Protein AF-A0A835W5L8-F1 (afdb_monomer_lite)

Structure (mmCIF, N/CA/C/O backbone):
data_AF-A0A835W5L8-F1
#
_entry.id   AF-A0A835W5L8-F1
#
loop_
_atom_site.group_PDB
_atom_site.id
_atom_site.type_symbol
_atom_site.label_atom_id
_atom_site.label_alt_id
_atom_site.label_comp_id
_atom_site.label_asym_id
_atom_site.label_entity_id
_atom_site.label_seq_id
_atom_site.pdbx_PDB_ins_code
_atom_site.Cartn_x
_atom_site.Cartn_y
_atom_site.Cartn_z
_atom_site.occupancy
_atom_site.B_iso_or_equiv
_atom_site.auth_seq_id
_atom_site.auth_comp_id
_atom_site.auth_asym_id
_atom_site.auth_atom_id
_atom_site.pdbx_PDB_model_num
ATOM 1 N N . MET A 1 1 ? 4.604 6.285 26.299 1.00 47.94 1 MET A N 1
ATOM 2 C CA . MET A 1 1 ? 4.206 4.998 25.693 1.00 47.94 1 MET A CA 1
ATOM 3 C C . MET A 1 1 ? 5.202 4.728 24.580 1.00 47.94 1 MET A C 1
ATOM 5 O O . MET A 1 1 ? 5.372 5.607 23.748 1.00 47.94 1 MET A O 1
ATOM 9 N N . HIS A 1 2 ? 5.943 3.621 24.627 1.00 53.62 2 HIS A N 1
ATOM 10 C CA . HIS A 1 2 ? 6.847 3.260 23.534 1.00 53.62 2 HIS A CA 1
ATOM 11 C C . HIS A 1 2 ? 5.985 2.695 22.405 1.00 53.62 2 HIS A C 1
ATOM 13 O O . HIS A 1 2 ? 5.331 1.671 22.581 1.00 53.62 2 HIS A O 1
ATOM 19 N N . GLU A 1 3 ? 5.893 3.414 21.290 1.00 65.88 3 GLU A N 1
ATOM 20 C CA . GLU A 1 3 ? 5.164 2.947 20.115 1.00 65.88 3 GLU A CA 1
ATOM 21 C C . GLU A 1 3 ? 6.064 1.939 19.392 1.00 65.88 3 GLU A C 1
ATOM 23 O O . GLU A 1 3 ? 7.126 2.290 18.877 1.00 65.88 3 GLU A O 1
ATOM 28 N N . HIS A 1 4 ? 5.698 0.661 19.472 1.00 79.12 4 HIS A N 1
ATOM 29 C CA . HIS A 1 4 ? 6.488 -0.431 18.915 1.00 79.12 4 HIS A CA 1
ATOM 30 C C . HIS A 1 4 ? 6.210 -0.595 17.420 1.00 79.12 4 HIS A C 1
ATOM 32 O O . HIS A 1 4 ? 5.095 -0.373 16.948 1.00 79.12 4 HIS A O 1
ATOM 38 N N . ALA A 1 5 ? 7.231 -1.025 16.680 1.00 84.31 5 ALA A N 1
ATOM 39 C CA . ALA A 1 5 ? 7.067 -1.440 15.297 1.00 84.31 5 ALA A CA 1
ATOM 40 C C . ALA A 1 5 ? 6.045 -2.580 15.194 1.00 84.31 5 ALA A C 1
ATOM 42 O O . ALA A 1 5 ? 6.035 -3.499 16.015 1.00 84.31 5 ALA A O 1
ATOM 43 N N . VAL A 1 6 ? 5.205 -2.536 14.163 1.00 89.75 6 VAL A N 1
ATOM 44 C CA . VAL A 1 6 ? 4.266 -3.622 13.874 1.00 89.75 6 VAL A CA 1
ATOM 45 C C . VAL A 1 6 ? 5.060 -4.805 13.326 1.00 89.75 6 VAL A C 1
ATOM 47 O O . VAL A 1 6 ? 5.828 -4.639 12.377 1.00 89.75 6 VAL A O 1
ATOM 50 N N . ALA A 1 7 ? 4.879 -5.991 13.901 1.00 91.00 7 ALA A N 1
ATOM 51 C CA . ALA A 1 7 ? 5.474 -7.211 13.372 1.00 91.00 7 ALA A CA 1
ATOM 52 C C . ALA A 1 7 ? 4.761 -7.622 12.075 1.00 91.00 7 ALA A C 1
ATOM 54 O O . ALA A 1 7 ? 3.537 -7.720 12.041 1.00 91.00 7 ALA A O 1
ATOM 55 N N . VAL A 1 8 ? 5.533 -7.876 11.019 1.00 92.19 8 VAL A N 1
ATOM 56 C CA . VAL A 1 8 ? 5.028 -8.346 9.725 1.00 92.19 8 VAL A CA 1
ATOM 57 C C . VAL A 1 8 ? 5.704 -9.676 9.419 1.00 92.19 8 VAL A C 1
ATOM 59 O O . VAL A 1 8 ? 6.930 -9.760 9.367 1.00 92.19 8 VAL A O 1
ATOM 62 N N . THR A 1 9 ? 4.917 -10.733 9.237 1.00 89.88 9 THR A N 1
ATOM 63 C CA . THR A 1 9 ? 5.438 -12.090 9.039 1.00 89.88 9 THR A CA 1
ATOM 64 C C . THR A 1 9 ? 6.342 -12.175 7.811 1.00 89.88 9 THR A C 1
ATOM 66 O O . THR A 1 9 ? 5.954 -11.774 6.718 1.00 89.88 9 THR A O 1
ATOM 69 N N . GLY A 1 10 ? 7.544 -12.729 7.991 1.00 89.12 10 GLY A N 1
ATOM 70 C CA . GLY A 1 10 ? 8.531 -12.882 6.918 1.00 89.12 10 GLY A CA 1
ATOM 71 C C . GLY A 1 10 ? 9.327 -11.614 6.599 1.00 89.12 10 GLY A C 1
ATOM 72 O O . GLY A 1 10 ? 10.102 -11.631 5.648 1.00 89.12 10 GLY A O 1
ATOM 73 N N . TYR A 1 11 ? 9.158 -10.541 7.380 1.00 91.81 11 TYR A N 1
ATOM 74 C CA . TYR A 1 11 ? 9.896 -9.291 7.223 1.00 91.81 11 TYR A CA 1
ATOM 75 C C . TYR A 1 11 ? 10.595 -8.886 8.525 1.00 91.81 11 TYR A C 1
ATOM 77 O O . TYR A 1 11 ? 10.034 -8.971 9.617 1.00 91.81 11 TYR A O 1
ATOM 85 N N . THR A 1 12 ? 11.808 -8.367 8.385 1.00 92.31 12 THR A N 1
ATOM 86 C CA . THR A 1 12 ? 12.576 -7.713 9.443 1.00 92.31 12 THR A CA 1
ATOM 87 C C . THR A 1 12 ? 12.378 -6.204 9.338 1.00 92.31 12 THR A C 1
ATOM 89 O O . THR A 1 12 ? 12.512 -5.629 8.255 1.00 92.31 12 THR A O 1
ATOM 92 N N . PHE A 1 13 ? 12.045 -5.554 10.457 1.00 92.00 13 PHE A N 1
ATOM 93 C CA . PHE A 1 13 ? 11.871 -4.103 10.516 1.00 92.00 13 PHE A CA 1
ATOM 94 C C . PHE A 1 13 ? 13.176 -3.392 10.885 1.00 92.00 13 PHE A C 1
ATOM 96 O O . PHE A 1 13 ? 13.779 -3.670 11.921 1.00 92.00 13 PHE A O 1
ATOM 103 N N . TYR A 1 14 ? 13.566 -2.422 10.065 1.00 89.25 14 TYR A N 1
ATOM 104 C CA . TYR A 1 14 ? 14.718 -1.553 10.266 1.00 89.25 14 TYR A CA 1
ATOM 105 C C . TYR A 1 14 ? 14.228 -0.144 10.597 1.00 89.25 14 TYR A C 1
ATOM 107 O O . TYR A 1 14 ? 13.899 0.657 9.717 1.00 89.25 14 TYR A O 1
ATOM 115 N N . GLN A 1 15 ? 14.165 0.143 11.895 1.00 89.19 15 GLN A N 1
ATOM 116 C CA . GLN A 1 15 ? 13.679 1.408 12.436 1.00 89.19 15 GLN A CA 1
ATOM 117 C C . GLN A 1 15 ? 14.493 2.606 11.943 1.00 89.19 15 GLN A C 1
ATOM 119 O O . GLN A 1 15 ? 15.723 2.598 11.994 1.00 89.19 15 GLN A O 1
ATOM 124 N N . GLY A 1 16 ? 13.803 3.658 11.502 1.00 85.12 16 GLY A N 1
ATOM 125 C CA . GLY A 1 16 ? 14.425 4.897 11.035 1.00 85.12 16 GLY A CA 1
ATOM 126 C C . GLY A 1 16 ? 15.132 4.770 9.685 1.00 85.12 16 GLY A C 1
ATOM 127 O O . GLY A 1 16 ? 15.580 5.770 9.128 1.00 85.12 16 GLY A O 1
ATOM 128 N N . LYS A 1 17 ? 15.232 3.559 9.131 1.00 82.19 17 LYS A N 1
ATOM 129 C CA . LYS A 1 17 ? 15.968 3.289 7.900 1.00 82.19 17 LYS A CA 1
ATOM 130 C C . LYS A 1 17 ? 15.067 3.398 6.683 1.00 82.19 17 LYS A C 1
ATOM 132 O O . LYS A 1 17 ? 13.929 2.942 6.699 1.00 82.19 17 LYS A O 1
ATOM 137 N N . ASP A 1 18 ? 15.621 3.937 5.610 1.00 79.19 18 ASP A N 1
ATOM 138 C CA . ASP A 1 18 ? 15.133 3.735 4.255 1.00 79.19 18 ASP A CA 1
ATOM 139 C C . ASP A 1 18 ? 16.314 3.341 3.361 1.00 79.19 18 ASP A C 1
ATOM 141 O O . ASP A 1 18 ? 17.479 3.511 3.725 1.00 79.19 18 ASP A O 1
ATOM 145 N N . PHE A 1 19 ? 16.027 2.821 2.174 1.00 68.19 19 PHE A N 1
ATOM 146 C CA . PHE A 1 19 ? 17.058 2.615 1.162 1.00 68.19 19 PHE A CA 1
ATOM 147 C C . PHE A 1 19 ? 17.381 3.969 0.502 1.00 68.19 19 PHE A C 1
ATOM 149 O O . PHE A 1 19 ? 16.614 4.441 -0.335 1.00 68.19 19 PHE A O 1
ATOM 156 N N . ASP A 1 20 ? 18.464 4.604 0.971 1.00 54.38 20 ASP A N 1
ATOM 157 C CA . ASP A 1 20 ? 19.194 5.795 0.471 1.00 54.38 20 ASP A CA 1
ATOM 158 C C . ASP A 1 20 ? 18.385 7.025 0.003 1.00 54.38 20 ASP A C 1
ATOM 160 O O . ASP A 1 20 ? 18.928 7.871 -0.696 1.00 54.38 20 ASP A O 1
ATOM 164 N N . GLY A 1 21 ? 17.092 7.168 0.323 1.00 45.25 21 GLY A N 1
ATOM 165 C CA . GLY A 1 21 ? 16.290 8.376 0.023 1.00 45.25 21 GLY A CA 1
ATOM 166 C C . GLY A 1 21 ? 16.221 8.802 -1.460 1.00 45.25 21 GLY A C 1
ATOM 167 O O . GLY A 1 21 ? 15.519 9.748 -1.816 1.00 45.25 21 GLY A O 1
ATOM 168 N N . ARG A 1 22 ? 16.932 8.105 -2.345 1.00 47.31 22 ARG A N 1
ATOM 169 C CA . ARG A 1 22 ? 16.984 8.289 -3.779 1.00 47.31 22 ARG A CA 1
ATOM 170 C C . ARG A 1 22 ? 16.015 7.276 -4.335 1.00 47.31 22 ARG A C 1
ATOM 172 O O . ARG A 1 22 ? 16.250 6.071 -4.279 1.00 47.31 22 ARG A O 1
ATOM 179 N N . ILE A 1 23 ? 14.926 7.798 -4.881 1.00 46.72 23 ILE A N 1
ATOM 180 C CA . ILE A 1 23 ? 14.110 7.113 -5.876 1.00 46.72 23 ILE A CA 1
ATOM 181 C C . ILE A 1 23 ? 15.067 6.750 -7.016 1.00 46.72 23 ILE A C 1
ATOM 183 O O . ILE A 1 23 ? 15.290 7.536 -7.938 1.00 46.72 23 ILE A O 1
ATOM 187 N N . TRP A 1 24 ? 15.735 5.605 -6.909 1.00 41.19 24 TRP A N 1
ATOM 188 C CA . TRP A 1 24 ? 16.517 5.064 -8.003 1.00 41.19 24 TRP A CA 1
ATOM 189 C C . TRP A 1 24 ? 15.505 4.713 -9.092 1.00 41.19 24 TRP A C 1
ATOM 191 O O . TRP A 1 24 ? 14.574 3.948 -8.824 1.00 41.19 24 TRP A O 1
ATOM 201 N N . PRO A 1 25 ? 15.631 5.266 -10.309 1.00 42.34 25 PRO A N 1
ATOM 202 C CA . PRO A 1 25 ? 14.775 4.862 -11.412 1.00 42.34 25 PRO A CA 1
ATOM 203 C C . PRO A 1 25 ? 14.911 3.342 -11.596 1.00 42.34 25 PRO A C 1
ATOM 205 O O . PRO A 1 25 ? 15.977 2.865 -11.972 1.00 42.34 25 PRO A O 1
ATOM 208 N N . GLY A 1 26 ? 13.859 2.586 -11.269 1.00 48.94 26 GLY A N 1
ATOM 209 C CA . GLY A 1 26 ? 13.846 1.118 -11.331 1.00 48.94 26 GLY A CA 1
ATOM 210 C C . GLY A 1 26 ? 14.106 0.367 -10.015 1.00 48.94 26 GLY A C 1
ATOM 211 O O . GLY A 1 26 ? 14.023 -0.860 -10.017 1.00 48.94 26 GLY A O 1
ATOM 212 N N . ALA A 1 27 ? 14.383 1.051 -8.897 1.00 51.81 27 ALA A N 1
ATOM 213 C CA . ALA A 1 27 ? 14.414 0.395 -7.584 1.00 51.81 27 ALA A CA 1
ATOM 214 C C . ALA A 1 27 ? 13.033 0.289 -6.950 1.00 51.81 27 ALA A C 1
ATOM 216 O O . ALA A 1 27 ? 12.823 -0.588 -6.125 1.00 51.81 27 ALA A O 1
ATOM 217 N N . ASP A 1 28 ? 12.088 1.151 -7.317 1.00 57.66 28 ASP A N 1
ATOM 218 C CA . ASP A 1 28 ? 10.715 0.962 -6.887 1.00 57.66 28 ASP A CA 1
ATOM 219 C C . ASP A 1 28 ? 10.010 0.002 -7.841 1.00 57.66 28 ASP A C 1
ATOM 221 O O . ASP A 1 28 ? 10.007 0.180 -9.062 1.00 57.66 28 ASP A O 1
ATOM 225 N N . VAL A 1 29 ? 9.389 -1.025 -7.270 1.00 61.53 29 VAL A N 1
ATOM 226 C CA . VAL A 1 29 ? 8.598 -2.016 -8.016 1.00 61.53 29 VAL A CA 1
ATOM 227 C C . VAL A 1 29 ? 7.392 -1.335 -8.676 1.00 61.53 29 VAL A C 1
ATOM 229 O O . VAL A 1 29 ? 6.869 -1.797 -9.689 1.00 61.53 29 VAL A O 1
ATOM 232 N N . ASN A 1 30 ? 6.956 -0.214 -8.097 1.00 66.06 30 ASN A N 1
ATOM 233 C CA . ASN A 1 30 ? 5.883 0.627 -8.588 1.00 66.06 30 ASN A CA 1
ATOM 234 C C . ASN A 1 30 ? 6.323 2.096 -8.550 1.00 66.06 30 ASN A C 1
ATOM 236 O O . ASN A 1 30 ? 6.921 2.548 -7.581 1.00 66.06 30 ASN A O 1
ATOM 240 N N . THR A 1 31 ? 5.968 2.871 -9.573 1.00 65.62 31 THR A N 1
ATOM 241 C CA . THR A 1 31 ? 6.233 4.321 -9.612 1.00 65.62 31 THR A CA 1
ATOM 242 C C . THR A 1 31 ? 5.363 5.119 -8.637 1.00 65.62 31 THR A C 1
ATOM 244 O O . THR A 1 31 ? 5.531 6.334 -8.517 1.00 65.62 31 THR A O 1
ATOM 247 N N . ARG A 1 32 ? 4.423 4.460 -7.948 1.00 76.81 32 ARG A N 1
ATOM 248 C CA . ARG A 1 32 ? 3.533 5.060 -6.952 1.00 76.81 32 ARG A CA 1
ATOM 249 C C . ARG A 1 32 ? 3.578 4.284 -5.643 1.00 76.81 32 ARG A C 1
ATOM 251 O O . ARG A 1 32 ? 3.484 3.057 -5.642 1.00 76.81 32 ARG A O 1
ATOM 258 N N . ALA A 1 33 ? 3.630 5.022 -4.539 1.00 81.44 33 ALA A N 1
ATOM 259 C CA . ALA A 1 33 ? 3.382 4.470 -3.219 1.00 81.44 33 ALA A CA 1
ATOM 260 C C . ALA A 1 33 ? 1.950 3.927 -3.120 1.00 81.44 33 ALA A C 1
ATOM 262 O O . ALA A 1 33 ? 0.993 4.545 -3.599 1.00 81.44 33 ALA A O 1
ATOM 263 N N . ILE A 1 34 ? 1.800 2.783 -2.462 1.00 85.44 34 ILE A N 1
ATOM 264 C CA . ILE A 1 34 ? 0.494 2.240 -2.098 1.00 85.44 34 ILE A CA 1
ATOM 265 C C . ILE A 1 34 ? -0.003 3.038 -0.899 1.00 85.44 34 ILE A C 1
ATOM 267 O O . ILE A 1 34 ? 0.600 3.003 0.165 1.00 85.44 34 ILE A O 1
ATOM 271 N N . SER A 1 35 ? -1.098 3.773 -1.064 1.00 90.19 35 SER A N 1
ATOM 272 C CA . SER A 1 35 ? -1.656 4.583 0.018 1.00 90.19 35 SER A CA 1
ATOM 273 C C . SER A 1 35 ? -2.402 3.733 1.051 1.00 90.19 35 SER A C 1
ATOM 275 O O . SER A 1 35 ? -2.957 2.673 0.739 1.00 90.19 35 SER A O 1
ATOM 277 N N . LYS A 1 36 ? -2.441 4.221 2.293 1.00 90.94 36 LYS A N 1
ATOM 278 C CA . LYS A 1 36 ? -3.277 3.664 3.360 1.00 90.94 36 LYS A CA 1
ATOM 279 C C . LYS A 1 36 ? -4.751 3.980 3.085 1.00 90.94 36 LYS A C 1
ATOM 281 O O . LYS A 1 36 ? -5.078 5.119 2.751 1.00 90.94 36 LYS A O 1
ATOM 286 N N . LEU A 1 37 ? -5.634 2.990 3.224 1.00 91.38 37 LEU A N 1
ATOM 287 C CA . LEU A 1 37 ? -7.080 3.205 3.109 1.00 91.38 37 LEU A CA 1
ATOM 288 C C . LEU A 1 37 ? -7.622 3.844 4.398 1.00 91.38 37 LEU A C 1
ATOM 290 O O . LEU A 1 37 ? -7.099 3.608 5.485 1.00 91.38 37 LEU A O 1
ATOM 294 N N . GLY A 1 38 ? -8.685 4.647 4.290 1.00 91.19 38 GLY A N 1
ATOM 295 C CA . GLY A 1 38 ? -9.204 5.437 5.417 1.00 91.19 38 GLY A CA 1
ATOM 296 C C . GLY A 1 38 ? -9.768 4.623 6.590 1.00 91.19 38 GLY A C 1
ATOM 297 O O . GLY A 1 38 ? -9.771 5.109 7.715 1.00 91.19 38 GLY A O 1
ATOM 298 N N . ASN A 1 39 ? -10.218 3.390 6.351 1.00 93.94 39 ASN A N 1
ATOM 299 C CA . ASN A 1 39 ? -10.802 2.491 7.355 1.00 93.94 39 ASN A CA 1
ATOM 300 C C . ASN A 1 39 ? -9.855 1.363 7.796 1.00 93.94 39 ASN A C 1
ATOM 302 O O . ASN A 1 39 ? -10.268 0.457 8.515 1.00 93.94 39 ASN A O 1
ATOM 306 N N . GLU A 1 40 ? -8.604 1.393 7.347 1.00 93.56 40 GLU A N 1
ATOM 307 C CA . GLU A 1 40 ? -7.657 0.308 7.556 1.00 93.56 40 GLU A CA 1
ATOM 308 C C . GLU A 1 40 ? -6.743 0.588 8.752 1.00 93.56 40 GLU A C 1
ATOM 310 O O . GLU A 1 40 ? -6.225 1.700 8.935 1.00 93.56 40 GLU A O 1
ATOM 315 N N . THR A 1 41 ? -6.497 -0.432 9.573 1.00 94.81 41 THR A N 1
ATOM 316 C CA . THR A 1 41 ? -5.525 -0.316 10.667 1.00 94.81 41 THR A CA 1
ATOM 317 C C . THR A 1 41 ? -4.100 -0.225 10.114 1.00 94.81 41 THR A C 1
ATOM 319 O O . THR A 1 41 ? -3.810 -0.625 8.990 1.00 94.81 41 THR A O 1
ATOM 322 N N . THR A 1 42 ? -3.154 0.310 10.892 1.00 91.12 42 THR A N 1
ATOM 323 C CA . THR A 1 42 ? -1.742 0.342 10.458 1.00 91.12 42 THR A CA 1
ATOM 324 C C . THR A 1 42 ? -1.194 -1.066 10.207 1.00 91.12 42 THR A C 1
ATOM 326 O O . THR A 1 42 ? -0.424 -1.259 9.273 1.00 91.12 42 THR A O 1
ATOM 329 N N . GLN A 1 43 ? -1.647 -2.055 10.982 1.00 92.56 43 GLN A N 1
ATOM 330 C CA . GLN A 1 43 ? -1.278 -3.451 10.778 1.00 92.56 43 GLN A CA 1
ATOM 331 C C . GLN A 1 43 ? -1.810 -4.006 9.455 1.00 92.56 43 GLN A C 1
ATOM 333 O O . GLN A 1 43 ? -1.018 -4.502 8.660 1.00 92.56 43 GLN A O 1
ATOM 338 N N . GLN A 1 44 ? -3.107 -3.846 9.178 1.00 93.38 44 GLN A N 1
ATOM 339 C CA . GLN A 1 44 ? -3.704 -4.281 7.909 1.00 93.38 44 GLN A CA 1
ATOM 340 C C . GLN A 1 44 ? -3.004 -3.630 6.706 1.00 93.38 44 GLN A C 1
ATOM 342 O O . GLN A 1 44 ? -2.683 -4.302 5.727 1.00 93.38 44 GLN A O 1
ATOM 347 N N . TYR A 1 45 ? -2.671 -2.341 6.824 1.00 94.31 45 TYR A N 1
ATOM 348 C CA . TYR A 1 45 ? -1.941 -1.614 5.791 1.00 94.31 45 TYR A CA 1
ATOM 349 C C . TYR A 1 45 ? -0.563 -2.228 5.506 1.00 94.31 45 TYR A C 1
ATOM 351 O O . TYR A 1 45 ? -0.229 -2.466 4.344 1.00 94.31 45 TYR A O 1
ATOM 359 N N . TYR A 1 46 ? 0.229 -2.529 6.538 1.00 94.62 46 TYR A N 1
ATOM 360 C CA . TYR A 1 46 ? 1.548 -3.144 6.355 1.00 94.62 46 TYR A CA 1
ATOM 361 C C . TYR A 1 46 ? 1.467 -4.602 5.892 1.00 94.62 46 TYR A C 1
ATOM 363 O O . TYR A 1 46 ? 2.279 -5.013 5.066 1.00 94.62 46 TYR A O 1
ATOM 371 N N . GLU A 1 47 ? 0.467 -5.364 6.336 1.00 93.56 47 GLU A N 1
ATOM 372 C CA . GLU A 1 47 ? 0.187 -6.707 5.815 1.00 93.56 47 GLU A CA 1
ATOM 373 C C . GLU A 1 47 ? -0.171 -6.662 4.320 1.00 93.56 47 GLU A C 1
ATOM 375 O O . GLU A 1 47 ? 0.326 -7.482 3.545 1.00 93.56 47 GLU A O 1
ATOM 380 N N . ARG A 1 48 ? -0.940 -5.660 3.864 1.00 93.75 48 ARG A N 1
ATOM 381 C CA . ARG A 1 48 ? -1.214 -5.464 2.430 1.00 93.75 48 ARG A CA 1
ATOM 382 C C . ARG A 1 48 ? 0.044 -5.101 1.643 1.00 93.75 48 ARG A C 1
ATOM 384 O O . ARG A 1 48 ? 0.235 -5.621 0.539 1.00 93.75 48 ARG A O 1
ATOM 391 N N . LEU A 1 49 ? 0.900 -4.222 2.169 1.00 92.88 49 LEU A N 1
ATOM 392 C CA . LEU A 1 49 ? 2.189 -3.910 1.534 1.00 92.88 49 LEU A CA 1
ATOM 393 C C . LEU A 1 49 ? 3.056 -5.167 1.415 1.00 92.88 49 LEU A C 1
ATOM 395 O O . LEU A 1 49 ? 3.593 -5.435 0.341 1.00 92.88 49 LEU A O 1
ATOM 399 N N . ALA A 1 50 ? 3.125 -5.967 2.478 1.00 92.44 50 ALA A N 1
ATOM 400 C CA . ALA A 1 50 ? 3.855 -7.227 2.509 1.00 92.44 50 ALA A CA 1
ATOM 401 C C . ALA A 1 50 ? 3.307 -8.243 1.505 1.00 92.44 50 ALA A C 1
ATOM 403 O O . ALA A 1 50 ? 4.087 -8.853 0.777 1.00 92.44 50 ALA A O 1
ATOM 404 N N . ALA A 1 51 ? 1.983 -8.386 1.402 1.00 90.12 51 ALA A N 1
ATOM 405 C CA . ALA A 1 51 ? 1.343 -9.246 0.410 1.00 90.12 51 ALA A CA 1
ATOM 406 C C . ALA A 1 51 ? 1.634 -8.773 -1.022 1.00 90.12 51 ALA A C 1
ATOM 408 O O . ALA A 1 51 ? 1.988 -9.577 -1.883 1.00 90.12 51 ALA A O 1
ATOM 409 N N . THR A 1 52 ? 1.558 -7.461 -1.268 1.00 90.19 52 THR A N 1
ATOM 410 C CA . THR A 1 52 ? 1.833 -6.885 -2.593 1.00 90.19 52 THR A CA 1
ATOM 411 C C . THR A 1 52 ? 3.301 -7.049 -2.978 1.00 90.19 52 THR A C 1
ATOM 413 O O . THR A 1 52 ? 3.612 -7.414 -4.110 1.00 90.19 52 THR A O 1
ATOM 416 N N . CYS A 1 53 ? 4.208 -6.833 -2.025 1.00 89.81 53 CYS A N 1
ATOM 417 C CA . CYS A 1 53 ? 5.626 -7.096 -2.208 1.00 89.81 53 CYS A CA 1
ATOM 418 C C . CYS A 1 53 ? 5.868 -8.592 -2.442 1.00 89.81 53 CYS A C 1
ATOM 420 O O . CYS A 1 53 ? 6.554 -8.969 -3.381 1.00 89.81 53 CYS A O 1
ATOM 422 N N . SER A 1 54 ? 5.230 -9.468 -1.669 1.00 88.19 54 SER A N 1
ATOM 423 C CA . SER A 1 54 ? 5.406 -10.916 -1.793 1.00 88.19 54 SER A CA 1
ATOM 424 C C . SER A 1 54 ? 4.897 -11.491 -3.110 1.00 88.19 54 SER A C 1
ATOM 426 O O . SER A 1 54 ? 5.479 -12.451 -3.607 1.00 88.19 54 SER A O 1
ATOM 428 N N . ALA A 1 55 ? 3.872 -10.880 -3.705 1.00 86.75 55 ALA A N 1
ATOM 429 C CA . ALA A 1 55 ? 3.379 -11.235 -5.032 1.00 86.75 55 ALA A CA 1
ATOM 430 C C . ALA A 1 55 ? 4.359 -10.867 -6.161 1.00 86.75 55 ALA A C 1
ATOM 432 O O . ALA A 1 55 ? 4.241 -11.393 -7.267 1.00 86.75 55 ALA A O 1
ATOM 433 N N . ASN A 1 56 ? 5.328 -9.981 -5.903 1.00 84.25 56 ASN A N 1
ATOM 434 C CA . ASN A 1 56 ? 6.362 -9.627 -6.862 1.00 84.25 56 ASN A CA 1
ATOM 435 C C . ASN A 1 56 ? 7.717 -10.198 -6.434 1.00 84.25 56 ASN A C 1
ATOM 437 O O . ASN A 1 56 ? 8.344 -9.765 -5.471 1.00 84.25 56 ASN A O 1
ATOM 441 N N . CYS A 1 57 ? 8.199 -11.145 -7.225 1.00 82.81 57 CYS A N 1
ATOM 442 C CA . CYS A 1 57 ? 9.500 -11.783 -7.063 1.00 82.81 57 CYS A CA 1
ATOM 443 C C . CYS A 1 57 ? 10.685 -10.808 -7.093 1.00 82.81 57 CYS A C 1
ATOM 445 O O . CYS A 1 57 ? 11.753 -11.088 -6.559 1.00 82.81 57 CYS A O 1
ATOM 447 N N . ASN A 1 58 ? 10.489 -9.642 -7.696 1.00 81.75 58 ASN A N 1
ATOM 448 C CA . ASN A 1 58 ? 11.474 -8.586 -7.696 1.00 81.75 58 ASN A CA 1
ATOM 449 C C . ASN A 1 58 ? 11.305 -7.649 -6.514 1.00 81.75 58 ASN A C 1
ATOM 451 O O . ASN A 1 58 ? 11.986 -6.655 -6.553 1.00 81.75 58 ASN A O 1
ATOM 455 N N . CYS A 1 59 ? 10.421 -7.865 -5.531 1.00 86.81 59 CYS A N 1
ATOM 456 C CA . CYS A 1 59 ? 10.271 -6.988 -4.366 1.00 86.81 59 CYS A CA 1
ATOM 457 C C . CYS A 1 59 ? 10.963 -7.569 -3.127 1.00 86.81 59 CYS A C 1
ATOM 459 O O . CYS A 1 59 ? 10.531 -8.585 -2.569 1.00 86.81 59 CYS A O 1
ATOM 461 N N . GLY A 1 60 ? 12.027 -6.906 -2.678 1.00 87.06 60 GLY A N 1
ATOM 462 C CA . GLY A 1 60 ? 12.805 -7.282 -1.494 1.00 87.06 60 GLY A CA 1
ATOM 463 C C . GLY A 1 60 ? 12.406 -6.539 -0.218 1.00 87.06 60 GLY A C 1
ATOM 464 O O . GLY A 1 60 ? 12.679 -7.024 0.879 1.00 87.06 60 GLY A O 1
ATOM 465 N N . ALA A 1 61 ? 11.758 -5.377 -0.334 1.00 91.06 61 ALA A N 1
ATOM 466 C CA . ALA A 1 61 ? 11.424 -4.545 0.818 1.00 91.06 61 ALA A CA 1
ATOM 467 C C . ALA A 1 61 ? 10.273 -3.571 0.538 1.00 91.06 61 ALA A C 1
ATOM 469 O O . ALA A 1 61 ? 9.903 -3.336 -0.609 1.00 91.06 61 ALA A O 1
ATOM 470 N N . PHE A 1 62 ? 9.728 -2.961 1.585 1.00 91.81 62 PHE A N 1
ATOM 471 C CA . PHE A 1 62 ? 8.843 -1.805 1.491 1.00 91.81 62 PHE A CA 1
ATOM 472 C C . PHE A 1 62 ? 9.044 -0.879 2.690 1.00 91.81 62 PHE A C 1
ATOM 474 O O . PHE A 1 62 ? 9.426 -1.332 3.767 1.00 91.81 62 PHE A O 1
ATOM 481 N N . ASN A 1 63 ? 8.804 0.421 2.529 1.00 91.38 63 ASN A N 1
ATOM 482 C CA . ASN A 1 63 ? 8.857 1.361 3.652 1.00 91.38 63 ASN A CA 1
ATOM 483 C C . ASN A 1 63 ? 7.454 1.692 4.184 1.00 91.38 63 ASN A C 1
ATOM 485 O O . ASN A 1 63 ? 6.434 1.457 3.532 1.00 91.38 63 ASN A O 1
ATOM 489 N N . THR A 1 64 ? 7.395 2.278 5.376 1.00 91.25 64 THR A N 1
ATOM 490 C CA . THR A 1 64 ? 6.134 2.681 6.027 1.00 91.25 64 THR A CA 1
ATOM 491 C C . THR A 1 64 ? 5.364 3.769 5.267 1.00 91.25 64 THR A C 1
ATOM 493 O O . THR A 1 64 ? 4.178 3.973 5.522 1.00 91.25 64 THR A O 1
ATOM 496 N N . ALA A 1 65 ? 6.005 4.445 4.307 1.00 88.94 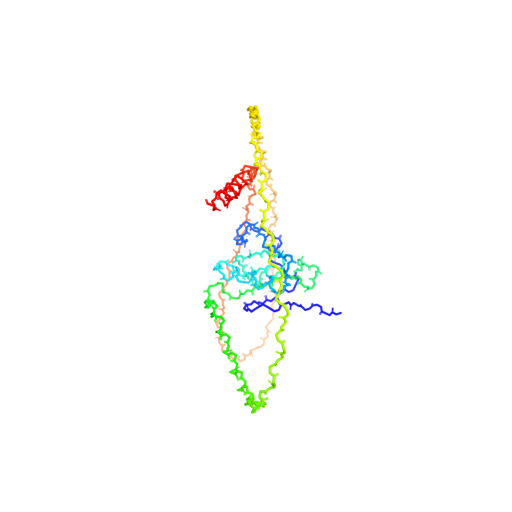65 ALA A N 1
ATOM 497 C CA . ALA A 1 65 ? 5.370 5.401 3.400 1.00 88.94 65 ALA A CA 1
ATOM 498 C C . ALA A 1 65 ? 4.697 4.734 2.179 1.00 88.94 65 ALA A C 1
ATOM 500 O O . ALA A 1 65 ? 4.095 5.434 1.367 1.00 88.94 65 ALA A O 1
ATOM 501 N N . GLY A 1 66 ? 4.759 3.402 2.058 1.00 90.88 66 GLY A N 1
ATOM 502 C CA . GLY A 1 66 ? 4.060 2.635 1.023 1.00 90.88 66 GLY A CA 1
ATOM 503 C C . GLY A 1 66 ? 4.859 2.398 -0.258 1.00 90.88 66 GLY A C 1
ATOM 504 O O . GLY A 1 66 ? 4.294 1.915 -1.241 1.00 90.88 66 GLY A O 1
ATOM 505 N N . TRP A 1 67 ? 6.153 2.726 -0.274 1.00 89.25 67 TRP A N 1
ATOM 506 C CA . TRP A 1 67 ? 7.027 2.459 -1.417 1.00 89.25 67 TRP A CA 1
ATOM 507 C C . TRP A 1 67 ? 7.522 1.016 -1.386 1.00 89.25 67 TRP A C 1
ATOM 509 O O . TRP A 1 67 ? 8.123 0.591 -0.400 1.00 89.25 67 TRP A O 1
ATOM 519 N N . LEU A 1 68 ? 7.275 0.277 -2.470 1.00 88.62 68 LEU A N 1
ATOM 520 C CA . LEU A 1 68 ? 7.776 -1.082 -2.679 1.00 88.62 68 LEU A CA 1
ATOM 521 C C . LEU A 1 68 ? 9.128 -1.033 -3.375 1.00 88.62 68 LEU A C 1
ATOM 523 O O . LEU A 1 68 ? 9.238 -0.415 -4.429 1.00 88.62 68 LEU A O 1
ATOM 527 N N . LYS A 1 69 ? 10.117 -1.749 -2.851 1.00 85.88 69 LYS A N 1
ATOM 528 C CA . LYS A 1 69 ? 11.500 -1.719 -3.323 1.00 85.88 69 LYS A CA 1
ATOM 529 C C . LYS A 1 69 ? 11.941 -3.061 -3.866 1.00 85.88 69 LYS A C 1
ATOM 531 O O . LYS A 1 69 ? 11.628 -4.110 -3.298 1.00 85.88 69 LYS A O 1
ATOM 536 N N . THR A 1 70 ? 12.708 -3.021 -4.947 1.00 79.94 70 THR A N 1
ATOM 537 C CA . THR A 1 70 ? 13.072 -4.216 -5.686 1.00 79.94 70 THR A CA 1
ATOM 538 C C . THR A 1 70 ? 14.201 -5.003 -5.035 1.00 79.94 70 THR A C 1
ATOM 540 O O . THR A 1 70 ? 14.269 -6.228 -5.090 1.00 79.94 70 THR A O 1
ATOM 543 N N . TYR A 1 71 ? 15.089 -4.287 -4.362 1.00 71.44 71 TYR A N 1
ATOM 544 C CA . TYR A 1 71 ? 16.296 -4.851 -3.798 1.00 71.44 71 TYR A CA 1
ATOM 545 C C . TYR A 1 71 ? 16.505 -4.369 -2.370 1.00 71.44 71 TYR A C 1
ATOM 547 O O . TYR A 1 71 ? 16.208 -3.224 -2.024 1.00 71.44 71 TYR A O 1
ATOM 555 N N . TYR A 1 72 ? 17.030 -5.274 -1.557 1.00 74.69 72 TYR A N 1
ATOM 556 C CA . TYR A 1 72 ? 17.463 -5.021 -0.199 1.00 74.69 72 TYR A CA 1
ATOM 557 C C . TYR A 1 72 ? 18.835 -5.668 -0.015 1.00 74.69 72 TYR A C 1
ATOM 559 O O . TYR A 1 72 ? 18.984 -6.870 -0.216 1.00 74.69 72 TYR A O 1
ATOM 567 N N . ASP A 1 73 ? 19.826 -4.864 0.365 1.00 75.94 73 ASP A N 1
ATOM 568 C CA . ASP A 1 73 ? 21.129 -5.338 0.828 1.00 75.94 73 ASP A CA 1
ATOM 569 C C . ASP A 1 73 ? 21.365 -4.787 2.232 1.00 75.94 73 ASP A C 1
ATOM 571 O O . ASP A 1 73 ? 21.533 -3.568 2.364 1.00 75.94 73 ASP A O 1
ATOM 575 N N . PRO A 1 74 ? 21.399 -5.641 3.270 1.00 75.62 74 PRO A N 1
ATOM 576 C CA . PRO A 1 74 ? 21.626 -5.206 4.645 1.00 75.62 74 PRO A CA 1
ATOM 577 C C . PRO A 1 74 ? 22.931 -4.419 4.799 1.00 75.62 74 PRO A C 1
ATOM 579 O O . PRO A 1 74 ? 23.000 -3.480 5.589 1.00 75.62 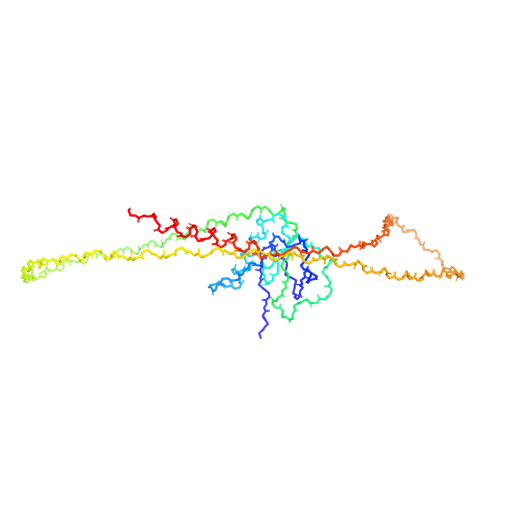74 PRO A O 1
ATOM 582 N N . SER A 1 75 ? 23.944 -4.737 3.992 1.00 77.75 75 SER A N 1
ATOM 583 C CA . SER A 1 75 ? 25.259 -4.084 3.995 1.00 77.75 75 SER A CA 1
ATOM 584 C C . SER A 1 75 ? 25.212 -2.648 3.467 1.00 77.75 75 SER A C 1
ATOM 586 O O . SER A 1 75 ? 26.143 -1.873 3.689 1.00 77.75 75 SER A O 1
ATOM 588 N N . LYS A 1 76 ? 24.154 -2.296 2.725 1.00 73.62 76 LYS A N 1
ATOM 589 C CA . LYS A 1 76 ? 23.934 -0.964 2.144 1.00 73.62 76 LYS A CA 1
ATOM 590 C C . LYS A 1 76 ? 23.016 -0.094 2.990 1.00 73.62 76 LYS A C 1
ATOM 592 O O . LYS A 1 76 ? 22.864 1.081 2.661 1.00 73.62 76 LYS A O 1
ATOM 597 N N . LEU A 1 77 ? 22.432 -0.623 4.069 1.00 73.75 77 LEU A N 1
ATOM 598 C CA . LEU A 1 77 ? 21.765 0.226 5.049 1.00 73.75 77 LEU A CA 1
ATOM 599 C C . LEU A 1 77 ? 22.835 1.047 5.751 1.00 73.75 77 LEU A C 1
ATOM 601 O O . LEU A 1 77 ? 23.545 0.567 6.633 1.00 73.75 77 LEU A O 1
ATOM 605 N N . THR A 1 78 ? 22.972 2.299 5.329 1.00 67.19 78 THR A N 1
ATOM 606 C CA . THR A 1 78 ? 23.867 3.234 5.992 1.00 67.19 78 THR A CA 1
ATOM 607 C C . THR A 1 78 ? 23.385 3.476 7.423 1.00 67.19 78 THR A C 1
ATOM 609 O O . THR A 1 78 ? 22.221 3.265 7.789 1.00 67.19 78 THR A O 1
ATOM 612 N N . ASN A 1 79 ? 24.297 3.932 8.281 1.00 63.91 79 ASN A N 1
ATOM 613 C CA . ASN A 1 79 ? 23.945 4.286 9.654 1.00 63.91 79 ASN A CA 1
ATOM 614 C C . ASN A 1 79 ? 23.051 5.530 9.750 1.00 63.91 79 ASN A C 1
ATOM 616 O O . ASN A 1 79 ? 22.499 5.790 10.816 1.00 63.91 79 ASN A O 1
ATOM 620 N N . GLU A 1 80 ? 22.809 6.227 8.645 1.00 62.69 80 GLU A N 1
ATOM 621 C CA . GLU A 1 80 ? 21.921 7.380 8.613 1.00 62.69 80 GLU A CA 1
ATOM 622 C C . GLU A 1 80 ? 20.458 6.947 8.786 1.00 62.69 80 GLU A C 1
ATOM 624 O O . GLU A 1 80 ? 20.014 5.914 8.279 1.00 62.69 80 GLU A O 1
ATOM 629 N N . SER A 1 81 ? 19.725 7.696 9.607 1.00 65.56 81 SER A N 1
ATOM 630 C CA . SER A 1 81 ? 18.281 7.538 9.773 1.00 65.56 81 SER A CA 1
ATOM 631 C C . SER A 1 81 ? 17.609 8.467 8.775 1.00 65.56 81 SER A C 1
ATOM 633 O O . SER A 1 81 ? 17.797 9.679 8.841 1.00 65.56 81 SER A O 1
ATOM 635 N N . THR A 1 82 ? 16.845 7.914 7.841 1.00 70.31 82 THR A N 1
ATOM 636 C CA . THR A 1 82 ? 16.084 8.697 6.860 1.00 70.31 82 THR A CA 1
ATOM 637 C C . THR A 1 82 ? 14.765 9.195 7.453 1.00 70.31 82 THR A C 1
ATOM 639 O O . THR A 1 82 ? 14.234 10.209 7.009 1.00 70.31 82 THR A O 1
ATOM 642 N N . PHE A 1 83 ? 14.249 8.513 8.480 1.00 76.88 83 PHE A N 1
ATOM 643 C CA . PHE A 1 83 ? 13.017 8.894 9.167 1.00 76.88 83 PHE A CA 1
ATOM 644 C C . PHE A 1 83 ? 13.292 9.411 10.581 1.00 76.88 83 PHE A C 1
ATOM 646 O O . PHE A 1 83 ? 14.147 8.886 11.296 1.00 76.88 83 PHE A O 1
ATOM 653 N N . SER A 1 84 ? 12.546 10.440 10.991 1.00 76.81 84 SER A N 1
ATOM 654 C CA . SER A 1 84 ? 12.658 11.056 12.323 1.00 76.81 84 SER A CA 1
ATOM 655 C C . SER A 1 84 ? 11.788 10.366 13.378 1.00 76.81 84 SER A C 1
ATOM 657 O O . SER A 1 84 ? 12.022 10.532 14.572 1.00 76.81 84 SER A O 1
ATOM 659 N N . THR A 1 85 ? 10.773 9.606 12.959 1.00 81.00 85 THR A N 1
ATOM 660 C CA . THR A 1 85 ? 9.852 8.922 13.874 1.00 81.00 85 THR A CA 1
ATOM 661 C C . THR A 1 85 ? 10.245 7.458 14.072 1.00 81.00 85 THR A C 1
ATOM 663 O O . THR A 1 85 ? 10.507 6.769 13.084 1.00 81.00 85 THR A O 1
ATOM 666 N N . PRO A 1 86 ? 10.200 6.936 15.311 1.00 77.31 86 PRO A N 1
ATOM 667 C CA . PRO A 1 86 ? 10.612 5.567 15.627 1.00 77.31 86 PRO A CA 1
ATOM 668 C C . PRO A 1 86 ? 9.717 4.484 15.005 1.00 77.31 86 PRO A C 1
ATOM 670 O O . PRO A 1 86 ? 10.116 3.329 14.916 1.00 77.31 86 PRO A O 1
ATOM 673 N N . THR A 1 87 ? 8.517 4.845 14.559 1.00 83.94 87 THR A N 1
ATOM 674 C CA . THR A 1 87 ? 7.563 3.926 13.926 1.00 83.94 87 THR A CA 1
ATOM 675 C C . THR A 1 87 ? 7.671 3.881 12.410 1.00 83.94 87 THR A C 1
ATOM 677 O O . THR A 1 87 ? 7.008 3.062 11.776 1.00 83.94 87 THR A O 1
ATOM 680 N N . GLN A 1 88 ? 8.513 4.732 11.823 1.00 88.31 88 GLN A N 1
ATOM 681 C CA . GLN A 1 88 ? 8.817 4.705 10.400 1.00 88.31 88 GLN A CA 1
ATOM 682 C C . GLN A 1 88 ? 10.105 3.936 10.149 1.00 88.31 88 GLN A C 1
ATOM 684 O O . GLN A 1 88 ? 11.034 3.951 10.960 1.00 88.31 88 GLN A O 1
ATOM 689 N N . GLY A 1 89 ? 10.164 3.258 9.013 1.00 90.44 89 GLY A N 1
ATOM 690 C CA . GLY A 1 89 ? 11.322 2.456 8.665 1.00 90.44 89 GLY A CA 1
ATOM 691 C C . GLY A 1 89 ? 11.091 1.586 7.446 1.00 90.44 89 GLY A C 1
ATOM 692 O O . GLY A 1 89 ? 10.141 1.780 6.677 1.00 90.44 89 GLY A O 1
ATOM 693 N N . LEU A 1 90 ? 11.974 0.605 7.306 1.00 90.75 90 LEU A N 1
ATOM 694 C CA . LEU A 1 90 ? 12.007 -0.327 6.194 1.00 90.75 90 LEU A CA 1
ATOM 695 C C . LEU A 1 90 ? 11.656 -1.730 6.684 1.00 90.75 90 LEU A C 1
ATOM 697 O O . LEU A 1 90 ? 12.293 -2.245 7.597 1.00 90.75 90 LEU A O 1
ATOM 701 N N . TYR A 1 91 ? 10.682 -2.362 6.047 1.00 93.00 91 TYR A N 1
ATOM 702 C CA . TYR A 1 91 ? 10.420 -3.789 6.170 1.00 93.00 91 TYR A CA 1
ATOM 703 C C . TYR A 1 91 ? 11.126 -4.500 5.027 1.00 93.00 91 TYR A C 1
ATOM 705 O O . TYR A 1 91 ? 10.824 -4.242 3.863 1.00 93.00 91 TYR A O 1
ATOM 713 N N . ALA A 1 92 ? 12.054 -5.396 5.339 1.00 91.38 92 ALA A N 1
ATOM 714 C CA . ALA A 1 92 ? 12.795 -6.148 4.334 1.00 91.38 92 ALA A CA 1
ATOM 715 C C . ALA A 1 92 ? 12.757 -7.646 4.609 1.00 91.38 92 ALA A C 1
ATOM 717 O O . ALA A 1 92 ? 12.623 -8.061 5.757 1.00 91.38 92 ALA A O 1
ATOM 718 N N . ARG A 1 93 ? 12.872 -8.449 3.555 1.00 88.44 93 ARG A N 1
ATOM 719 C CA . ARG A 1 93 ? 12.894 -9.909 3.653 1.00 88.44 93 ARG A CA 1
ATOM 720 C C . ARG A 1 93 ? 14.132 -10.479 2.985 1.00 88.44 93 ARG A C 1
ATOM 722 O O . ARG A 1 93 ? 14.571 -9.989 1.943 1.00 88.44 93 ARG A O 1
ATOM 729 N N . ASP A 1 94 ? 14.638 -11.560 3.555 1.00 75.75 94 ASP A N 1
ATOM 730 C CA . ASP A 1 94 ? 15.688 -12.347 2.936 1.00 75.75 94 ASP A CA 1
ATOM 731 C C . ASP A 1 94 ? 15.065 -13.193 1.818 1.00 75.75 94 ASP A C 1
ATOM 733 O O . ASP A 1 94 ? 14.259 -14.086 2.064 1.00 75.75 94 ASP A O 1
ATOM 737 N N . ASN A 1 95 ? 15.462 -12.911 0.577 1.00 66.56 95 ASN A N 1
ATOM 738 C CA . ASN A 1 95 ? 15.164 -13.700 -0.620 1.00 66.56 95 ASN A CA 1
ATOM 739 C C . ASN A 1 95 ? 13.723 -13.571 -1.188 1.00 66.56 95 ASN A C 1
ATOM 741 O O . ASN A 1 95 ? 12.795 -14.259 -0.756 1.00 66.56 95 ASN A O 1
ATOM 745 N N . PRO A 1 96 ? 13.509 -12.753 -2.235 1.00 64.06 96 PRO A N 1
ATOM 746 C CA . PRO A 1 96 ? 12.170 -12.352 -2.670 1.00 64.06 96 PRO A CA 1
ATOM 747 C C . PRO A 1 96 ? 11.360 -13.428 -3.432 1.00 64.06 96 PRO A C 1
ATOM 749 O O . PRO A 1 96 ? 10.174 -13.218 -3.681 1.00 64.06 96 PRO A O 1
ATOM 752 N N . CYS A 1 97 ? 11.949 -14.593 -3.742 1.00 64.44 97 CYS A N 1
ATOM 753 C CA . CYS A 1 97 ? 11.291 -15.681 -4.493 1.00 64.44 97 CYS A CA 1
ATOM 754 C C . CYS A 1 97 ? 11.393 -17.080 -3.872 1.00 64.44 97 CYS A C 1
ATOM 756 O O . CYS A 1 97 ? 10.867 -18.024 -4.453 1.00 64.44 97 CYS A O 1
ATOM 758 N N . ASN A 1 98 ? 12.076 -17.252 -2.736 1.00 57.78 98 ASN A N 1
ATOM 759 C CA . ASN A 1 98 ? 12.195 -18.577 -2.106 1.00 57.78 98 ASN A CA 1
ATOM 760 C C . ASN A 1 98 ? 11.263 -18.739 -0.903 1.00 57.78 98 ASN A C 1
ATOM 762 O O . ASN A 1 98 ? 11.376 -19.701 -0.147 1.00 57.78 98 ASN A O 1
ATOM 766 N N . VAL A 1 99 ? 10.341 -17.788 -0.728 1.00 51.75 99 VAL A N 1
ATOM 767 C CA . VAL A 1 99 ? 9.209 -17.956 0.171 1.00 51.75 99 VAL A CA 1
ATOM 768 C C . VAL A 1 99 ? 8.227 -18.862 -0.573 1.00 51.75 99 VAL A C 1
ATOM 770 O O . VAL A 1 99 ? 7.710 -18.436 -1.610 1.00 51.75 99 VAL A O 1
ATOM 773 N N . PRO A 1 100 ? 7.991 -20.109 -0.121 1.00 52.12 100 PRO A N 1
ATOM 774 C CA . PRO A 1 100 ? 6.903 -20.906 -0.670 1.00 52.12 100 PRO A CA 1
ATOM 775 C C . PRO A 1 100 ? 5.626 -20.056 -0.627 1.00 52.12 100 PRO A C 1
ATOM 777 O O . PRO A 1 100 ? 5.471 -19.272 0.317 1.00 52.12 100 PRO A O 1
ATOM 780 N N . PRO A 1 101 ? 4.744 -20.149 -1.643 1.00 53.81 101 PRO A N 1
ATOM 781 C CA . PRO A 1 101 ? 3.504 -19.380 -1.665 1.00 53.81 101 PRO A CA 1
ATOM 782 C C . PRO A 1 101 ? 2.851 -19.473 -0.285 1.00 53.81 101 PRO A C 1
ATOM 784 O O . PRO A 1 101 ? 2.878 -20.569 0.290 1.00 53.81 101 PRO A O 1
ATOM 787 N N . PRO A 1 102 ? 2.346 -18.353 0.278 1.00 53.03 102 PRO A N 1
ATOM 788 C CA . PRO A 1 102 ? 1.765 -18.367 1.609 1.00 53.03 102 PRO A CA 1
ATOM 789 C C . PRO A 1 102 ? 0.784 -19.525 1.646 1.00 53.03 102 PRO A C 1
ATOM 791 O O . PRO A 1 102 ? -0.134 -19.583 0.823 1.00 53.03 102 PRO A O 1
ATOM 794 N N . VAL A 1 103 ? 1.054 -20.493 2.527 1.00 57.31 103 VAL A N 1
ATOM 795 C CA . VAL A 1 103 ? 0.138 -21.610 2.721 1.00 57.31 103 VAL A CA 1
ATOM 796 C C . VAL A 1 103 ? -1.197 -20.935 3.010 1.00 57.31 103 VAL A C 1
ATOM 798 O O . VAL A 1 103 ? -1.229 -20.085 3.909 1.00 57.31 103 VAL A O 1
ATOM 801 N N . PRO A 1 104 ? -2.249 -21.189 2.206 1.00 63.69 104 PRO A N 1
ATOM 802 C CA . PRO A 1 104 ? -3.542 -20.574 2.449 1.00 63.69 104 PRO A CA 1
ATOM 803 C C . PRO A 1 104 ? -3.854 -20.766 3.930 1.00 63.69 104 PRO A C 1
ATOM 805 O O . PRO A 1 104 ? -3.543 -21.846 4.451 1.00 63.69 104 PRO A O 1
ATOM 808 N N . PRO A 1 105 ? -4.361 -19.728 4.626 1.00 59.62 105 PRO A N 1
ATOM 809 C CA . PRO A 1 105 ? -4.630 -19.834 6.051 1.00 59.62 105 PRO A CA 1
ATOM 810 C C . PRO A 1 105 ? -5.385 -21.136 6.255 1.00 59.62 105 PRO A C 1
ATOM 812 O O . PRO A 1 105 ? -6.393 -21.354 5.573 1.00 59.62 105 PRO A O 1
ATOM 815 N N . SER A 1 106 ? -4.836 -22.030 7.092 1.00 64.94 106 SER A N 1
ATOM 816 C CA . SER A 1 106 ? -5.504 -23.295 7.389 1.00 64.94 106 SER A CA 1
ATOM 817 C C . SER A 1 106 ? -6.959 -22.949 7.661 1.00 64.94 106 SER A C 1
ATOM 819 O O . SER A 1 106 ? -7.187 -22.020 8.450 1.00 64.94 106 SER A O 1
ATOM 821 N N . PRO A 1 107 ? -7.918 -23.599 6.971 1.00 68.94 107 PRO A N 1
ATOM 822 C CA . PRO A 1 107 ? -9.325 -23.312 7.178 1.00 68.94 107 PRO A CA 1
ATOM 823 C C . PRO A 1 107 ? -9.544 -23.287 8.680 1.00 68.94 107 PRO A C 1
ATOM 825 O O . PRO A 1 107 ? -9.075 -24.196 9.374 1.00 68.94 107 PRO A O 1
ATOM 828 N N . ALA A 1 108 ? -10.124 -22.184 9.169 1.00 70.56 108 ALA A N 1
ATOM 829 C CA . ALA A 1 108 ? -10.316 -21.986 10.595 1.00 70.56 108 ALA A CA 1
ATOM 830 C C . ALA A 1 108 ? -10.860 -23.300 11.166 1.00 70.56 108 ALA A C 1
ATOM 832 O O . ALA A 1 108 ? -11.778 -23.858 10.547 1.00 70.56 108 ALA A O 1
ATOM 833 N N . PRO A 1 109 ? -10.259 -23.843 12.246 1.00 71.88 109 PRO A N 1
ATOM 834 C CA . PRO A 1 109 ? -10.738 -25.085 12.827 1.00 71.88 109 PRO A CA 1
ATOM 835 C C . PRO A 1 109 ? -12.245 -24.957 12.958 1.00 71.88 109 PRO A C 1
ATOM 837 O O . PRO A 1 109 ? -12.728 -23.930 13.449 1.00 71.88 109 PRO A O 1
ATOM 840 N N . SER A 1 110 ? -12.969 -25.938 12.406 1.00 73.50 110 SER A N 1
ATOM 841 C CA . SER A 1 110 ? -14.425 -25.916 12.422 1.00 73.50 110 SER A CA 1
ATOM 842 C C . SER A 1 110 ? -14.851 -25.553 13.839 1.00 73.50 110 SER A C 1
ATOM 844 O O . SER A 1 110 ? -14.297 -26.139 14.780 1.00 73.50 110 SER A O 1
ATOM 846 N N . PRO A 1 111 ? -15.728 -24.547 14.011 1.00 79.50 111 PRO A N 1
ATOM 847 C CA . PRO A 1 111 ? -16.145 -24.139 15.339 1.00 79.50 111 PRO A CA 1
ATOM 848 C C . PRO A 1 111 ? -16.548 -25.401 16.104 1.00 79.50 111 PRO A C 1
ATOM 850 O O . PRO A 1 111 ? -17.178 -26.280 15.500 1.00 79.50 111 PRO A O 1
ATOM 853 N N . PRO A 1 112 ? -16.136 -25.543 17.378 1.00 79.06 112 PRO A N 1
ATOM 854 C CA . PRO A 1 112 ? -16.542 -26.692 18.168 1.00 79.06 112 PRO A CA 1
ATOM 855 C C . PRO A 1 112 ? -18.053 -26.825 18.030 1.00 79.06 112 PRO A C 1
ATOM 857 O O . PRO A 1 112 ? -18.762 -25.817 18.125 1.00 79.06 112 PRO A O 1
ATOM 860 N N . SER A 1 113 ? -18.521 -28.042 17.732 1.00 79.94 113 SER A N 1
ATOM 861 C CA . SER A 1 113 ? -19.951 -28.306 17.625 1.00 79.94 113 SER A CA 1
ATOM 862 C C . SER A 1 113 ? -20.627 -27.658 18.828 1.00 79.94 113 SER A C 1
ATOM 864 O O . SER A 1 113 ? -20.160 -27.882 19.953 1.00 79.94 113 SER A O 1
ATOM 866 N N . PRO A 1 114 ? -21.649 -26.808 18.618 1.00 81.75 114 PRO A N 1
ATOM 867 C CA . PRO A 1 114 ? -22.327 -26.176 19.731 1.00 81.75 114 PRO A CA 1
ATOM 868 C C . PRO A 1 114 ? -22.747 -27.274 20.713 1.00 81.75 114 PRO A C 1
ATOM 870 O O . PRO A 1 114 ? -23.142 -28.359 20.265 1.00 81.75 114 PRO A O 1
ATOM 873 N N . PRO A 1 115 ? -22.620 -27.040 22.032 1.00 81.56 115 PRO A N 1
ATOM 874 C CA . PRO A 1 115 ? -23.109 -27.995 23.011 1.00 81.56 115 PRO A CA 1
ATOM 875 C C . PRO A 1 115 ? -24.550 -28.343 22.651 1.00 81.56 115 PRO A C 1
ATOM 877 O O . PRO A 1 115 ? -25.329 -27.447 22.310 1.00 81.56 115 PRO A O 1
ATOM 880 N N . SER A 1 116 ? -24.874 -29.640 22.671 1.00 83.12 116 SER A N 1
ATOM 881 C CA . SER A 1 116 ? -26.231 -30.103 22.397 1.00 83.12 116 SER A CA 1
ATOM 882 C C . SER A 1 116 ? -27.199 -29.240 23.201 1.00 83.12 116 SER A C 1
ATOM 884 O O . SER A 1 116 ? -26.983 -29.081 24.409 1.00 83.12 116 SER A O 1
ATOM 886 N N . PRO A 1 117 ? -28.214 -28.636 22.557 1.00 81.44 117 PRO A N 1
ATOM 887 C CA . PRO A 1 117 ? -29.163 -27.811 23.275 1.00 81.44 117 PRO A CA 1
ATOM 888 C C . PRO A 1 117 ? -29.748 -28.638 24.425 1.00 81.44 117 PRO A C 1
ATOM 890 O O . PRO A 1 117 ? -29.983 -29.841 24.244 1.00 81.44 117 PRO A O 1
ATOM 893 N N . PRO A 1 118 ? -29.945 -28.037 25.611 1.00 82.31 118 PRO A N 1
ATOM 894 C CA . PRO A 1 118 ? -30.613 -28.721 26.704 1.00 82.31 118 PRO A CA 1
ATOM 895 C C . PRO A 1 118 ? -31.922 -29.316 26.187 1.00 82.31 118 PRO A C 1
ATOM 897 O O . PRO A 1 118 ? -32.621 -28.680 25.393 1.00 82.31 118 PRO A O 1
ATOM 900 N N . ALA A 1 119 ? -32.208 -30.554 26.602 1.00 81.25 119 ALA A N 1
ATOM 901 C CA . ALA A 1 119 ? -33.441 -31.229 26.230 1.00 81.25 119 ALA A CA 1
ATOM 902 C C . ALA A 1 119 ? -34.611 -30.264 26.478 1.00 81.25 119 ALA A C 1
ATOM 904 O O . ALA A 1 119 ? -34.667 -29.669 27.562 1.00 81.25 119 ALA A O 1
ATOM 905 N N . PRO A 1 120 ? -35.488 -30.046 25.482 1.00 78.50 120 PRO A N 1
ATOM 906 C CA . PRO A 1 120 ? -36.588 -29.118 25.645 1.00 78.50 120 PRO A CA 1
ATOM 907 C C . PRO A 1 120 ? -37.396 -29.533 26.880 1.00 78.50 120 PRO A C 1
ATOM 909 O O . PRO A 1 120 ? -37.613 -30.734 27.084 1.00 78.50 120 PRO A O 1
ATOM 912 N N . PRO A 1 121 ? -37.809 -28.573 27.726 1.00 77.44 121 PRO A N 1
ATOM 913 C CA . PRO A 1 121 ? -38.714 -28.874 28.821 1.00 77.44 121 PRO A CA 1
ATOM 914 C C . PRO A 1 121 ? -39.942 -29.589 28.254 1.00 77.44 121 PRO A C 1
ATOM 916 O O . PRO A 1 121 ? -40.417 -29.247 27.168 1.00 77.44 121 PRO A O 1
ATOM 919 N N . SER A 1 122 ? -40.415 -30.611 28.973 1.00 79.88 122 SER A N 1
ATOM 920 C CA . SER A 1 122 ? -41.640 -31.326 28.611 1.00 79.88 122 SER A CA 1
ATOM 921 C C . SER A 1 122 ? -42.735 -30.304 28.296 1.00 79.88 122 SER A C 1
ATOM 923 O O . SER A 1 122 ? -42.912 -29.380 29.095 1.00 79.88 122 SER A O 1
ATOM 925 N N . PRO A 1 123 ? -43.432 -30.428 27.153 1.00 69.50 123 PRO A N 1
ATOM 926 C CA . PRO A 1 123 ? -44.408 -29.440 26.727 1.00 69.50 123 PRO A CA 1
ATOM 927 C C . PRO A 1 123 ? -45.455 -29.235 27.820 1.00 69.50 123 PRO A C 1
ATOM 929 O O . PRO A 1 123 ? -46.078 -30.185 28.297 1.00 69.50 123 PRO A O 1
ATOM 932 N N . GLU A 1 124 ? -45.607 -27.977 28.224 1.00 76.06 124 GLU A N 1
ATOM 933 C CA . GLU A 1 124 ? -46.665 -27.545 29.124 1.00 76.06 124 GLU A CA 1
ATOM 934 C C . GLU A 1 124 ? -48.021 -27.856 28.462 1.00 76.06 124 GLU A C 1
ATOM 936 O O . GLU A 1 124 ? -48.148 -27.721 27.237 1.00 76.06 124 GLU A O 1
ATOM 941 N N . PRO A 1 125 ? -49.024 -28.337 29.219 1.00 80.69 125 PRO A N 1
ATOM 942 C CA . PRO A 1 125 ? -50.335 -28.640 28.663 1.00 80.69 125 PRO A CA 1
ATOM 943 C C . PRO A 1 125 ? -50.906 -27.421 27.920 1.00 80.69 125 PRO A C 1
ATOM 945 O O . PRO A 1 125 ? -50.750 -26.291 28.386 1.00 80.69 125 PRO A O 1
ATOM 948 N N . PRO A 1 126 ? -51.564 -27.626 26.764 1.00 67.50 126 PRO A N 1
ATOM 949 C CA . PRO A 1 126 ? -52.047 -26.529 25.942 1.00 67.50 126 PRO A CA 1
ATOM 950 C C . PRO A 1 126 ? -53.030 -25.666 26.736 1.00 67.50 126 PRO A C 1
ATOM 952 O O . PRO A 1 126 ? -54.053 -26.149 27.225 1.00 67.50 126 PRO A O 1
ATOM 955 N N . LEU A 1 127 ? -52.710 -24.375 26.846 1.00 72.62 127 LEU A N 1
ATOM 956 C CA . LEU A 1 127 ? -53.634 -23.372 27.357 1.00 72.62 127 LEU A CA 1
ATOM 957 C C . LEU A 1 127 ? -54.889 -23.321 26.467 1.00 72.62 127 LEU A C 1
ATOM 959 O O . LEU A 1 127 ? -54.786 -23.468 25.243 1.00 72.62 127 LEU A O 1
ATOM 963 N N . PRO A 1 128 ? -56.075 -23.099 27.060 1.00 73.88 128 PRO A N 1
ATOM 964 C CA . PRO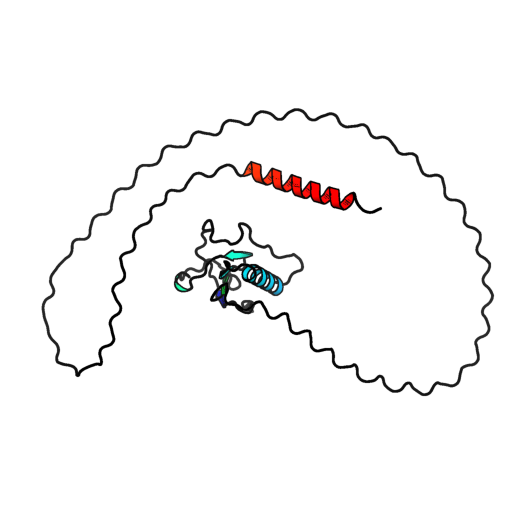 A 1 128 ? -57.314 -22.946 26.312 1.00 73.88 128 PRO A CA 1
ATOM 965 C C . PRO A 1 128 ? -57.191 -21.803 25.302 1.00 73.88 128 PRO A C 1
ATOM 967 O O . PRO A 1 128 ? -56.650 -20.737 25.605 1.00 73.88 128 PRO A O 1
ATOM 970 N N . SER A 1 129 ? -57.685 -22.043 24.086 1.00 67.44 129 SER A N 1
ATOM 971 C CA . SER A 1 129 ? -57.603 -21.080 22.992 1.00 67.44 129 SER A CA 1
ATOM 972 C C . SER A 1 129 ? -58.267 -1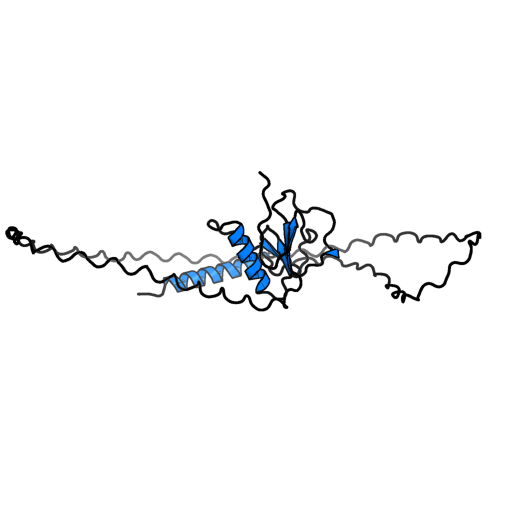9.755 23.382 1.00 67.44 129 SER A C 1
ATOM 974 O O . SER A 1 129 ? -59.396 -19.768 23.884 1.00 67.44 129 SER A O 1
ATOM 976 N N . PRO A 1 130 ? -57.603 -18.609 23.151 1.00 77.12 130 PRO A N 1
ATOM 977 C CA . PRO A 1 130 ? -58.216 -17.313 23.382 1.00 77.12 130 PRO A CA 1
ATOM 978 C C . PRO A 1 130 ? -59.423 -17.115 22.448 1.00 77.12 130 PRO A C 1
ATOM 980 O O . PRO A 1 130 ? -59.440 -17.655 21.336 1.00 77.12 130 PRO A O 1
ATOM 983 N N . PRO A 1 131 ? -60.432 -16.337 22.875 1.00 74.31 131 PRO A N 1
ATOM 984 C CA . PRO A 1 131 ? -61.578 -16.007 22.038 1.00 74.31 131 PRO A CA 1
ATOM 985 C C . PRO A 1 131 ? -61.125 -15.278 20.768 1.00 74.31 131 PRO A C 1
ATOM 987 O O . PRO A 1 131 ? -60.239 -14.421 20.810 1.00 74.31 131 PRO A O 1
ATOM 990 N N . SER A 1 132 ? -61.728 -15.635 19.633 1.00 66.62 132 SER A N 1
ATOM 991 C CA . SER A 1 132 ? -61.390 -15.052 18.335 1.00 66.62 132 SER A CA 1
ATOM 992 C C . SER A 1 132 ? -61.588 -13.531 18.345 1.00 66.62 132 SER A C 1
ATOM 994 O O . SER A 1 132 ? -62.633 -13.059 18.802 1.00 66.62 132 SER A O 1
ATOM 996 N N . PRO A 1 133 ? -60.617 -12.751 17.836 1.00 74.56 133 PRO A N 1
ATOM 997 C CA . PRO A 1 133 ? -60.784 -11.314 17.698 1.00 74.56 133 PRO A CA 1
ATOM 998 C C . PRO A 1 133 ? -61.879 -10.990 16.667 1.00 74.56 133 PRO A C 1
ATOM 1000 O O . PRO A 1 133 ? -62.114 -11.779 15.746 1.00 74.56 133 PRO A O 1
ATOM 1003 N N . PRO A 1 134 ? -62.544 -9.830 16.796 1.00 70.69 134 PRO A N 1
ATOM 1004 C CA . PRO A 1 134 ? -63.530 -9.382 15.824 1.00 70.69 134 PRO A CA 1
ATOM 1005 C C . PRO A 1 134 ? -62.884 -9.171 14.451 1.00 70.69 134 PRO A C 1
ATOM 1007 O O . PRO A 1 134 ? -61.776 -8.644 14.334 1.00 70.69 134 PRO A O 1
ATOM 1010 N N . THR A 1 135 ? -63.600 -9.588 13.411 1.00 67.25 135 THR A N 1
ATOM 1011 C CA . THR A 1 135 ? -63.183 -9.478 12.013 1.00 67.25 135 THR A CA 1
ATOM 1012 C C . THR A 1 135 ? -62.960 -8.005 11.643 1.00 67.25 135 THR A C 1
ATOM 1014 O O . THR A 1 135 ? -63.879 -7.201 11.822 1.00 67.25 135 THR A O 1
ATOM 1017 N N . PRO A 1 136 ? -61.775 -7.617 11.139 1.00 71.75 136 PRO A N 1
ATOM 1018 C CA . PRO A 1 136 ? -61.533 -6.244 10.715 1.00 71.75 136 PRO A CA 1
ATOM 1019 C C . PRO A 1 136 ? -62.387 -5.884 9.484 1.00 71.75 136 PRO A C 1
ATOM 1021 O O . PRO A 1 136 ? -62.682 -6.759 8.663 1.00 71.75 136 PRO A O 1
ATOM 1024 N N . PRO A 1 137 ? -62.788 -4.608 9.336 1.00 71.19 137 PRO A N 1
ATOM 1025 C CA . PRO A 1 137 ? -63.527 -4.148 8.169 1.00 71.19 137 PRO A CA 1
ATOM 1026 C C . PRO A 1 137 ? -62.674 -4.256 6.900 1.00 71.19 137 PRO A C 1
ATOM 1028 O O . PRO A 1 137 ? -61.463 -4.032 6.913 1.00 71.19 137 PRO A O 1
ATOM 1031 N N . SER A 1 138 ? -63.335 -4.620 5.802 1.00 66.25 138 SER A N 1
ATOM 1032 C CA . SER A 1 138 ? -62.715 -4.814 4.493 1.00 66.25 138 SER A CA 1
ATOM 1033 C C . SER A 1 138 ? -62.108 -3.496 3.981 1.00 66.25 138 SER A C 1
ATOM 1035 O O . SER A 1 138 ? -62.804 -2.481 4.007 1.00 66.25 138 SER A O 1
ATOM 1037 N N . PRO A 1 139 ? -60.844 -3.481 3.518 1.00 64.06 139 PRO A N 1
ATOM 1038 C CA . PRO A 1 139 ? -60.203 -2.266 3.022 1.00 64.06 139 PRO A CA 1
ATOM 1039 C C . PRO A 1 139 ? -60.850 -1.769 1.721 1.00 64.06 139 PRO A C 1
ATOM 1041 O O . PRO A 1 139 ? -61.255 -2.566 0.871 1.00 64.06 139 PRO A O 1
ATOM 1044 N N . GLU A 1 140 ? -60.935 -0.445 1.580 1.00 69.12 140 GLU A N 1
ATOM 1045 C CA . GLU A 1 140 ? -61.411 0.224 0.366 1.00 69.12 140 GLU A CA 1
ATOM 1046 C C . GLU A 1 140 ? -60.463 0.003 -0.828 1.00 69.12 140 GLU A C 1
ATOM 1048 O O . GLU A 1 140 ? -59.248 -0.145 -0.651 1.00 69.12 140 GLU A O 1
ATOM 1053 N N . PRO A 1 141 ? -61.004 -0.005 -2.060 1.00 69.38 141 PRO A N 1
ATOM 1054 C CA . PRO A 1 141 ? -60.210 -0.143 -3.272 1.00 69.38 141 PRO A CA 1
ATOM 1055 C C . PRO A 1 141 ? -59.316 1.091 -3.505 1.00 69.38 141 PRO A C 1
ATOM 1057 O O . PRO A 1 141 ? -59.754 2.222 -3.292 1.00 69.38 141 PRO A O 1
ATOM 1060 N N . PRO A 1 142 ? -58.069 0.904 -3.976 1.00 63.47 142 PRO A N 1
ATOM 1061 C CA . PRO A 1 142 ? -57.145 2.008 -4.204 1.00 63.47 142 PRO A CA 1
ATOM 1062 C C . PRO A 1 142 ? -57.566 2.880 -5.396 1.00 63.47 142 PRO A C 1
ATOM 1064 O O . PRO A 1 142 ? -57.951 2.387 -6.458 1.00 63.47 142 PRO A O 1
ATOM 1067 N N . THR A 1 143 ? -57.435 4.194 -5.219 1.00 67.62 143 THR A N 1
ATOM 1068 C CA . THR A 1 143 ? -57.672 5.222 -6.241 1.00 67.62 143 THR A CA 1
ATOM 1069 C C . THR A 1 143 ? -56.636 5.131 -7.378 1.00 67.62 143 THR A C 1
ATOM 1071 O O . THR A 1 143 ? -55.451 4.936 -7.095 1.00 67.62 143 THR A O 1
ATOM 1074 N N . PRO A 1 144 ? -57.028 5.301 -8.659 1.00 64.81 144 PRO A N 1
ATOM 1075 C CA . PRO A 1 144 ? -56.108 5.236 -9.797 1.00 64.81 144 PRO A CA 1
ATOM 1076 C C . PRO A 1 144 ? -55.006 6.304 -9.750 1.00 64.81 144 PRO A C 1
ATOM 1078 O O . PRO A 1 144 ? -55.259 7.460 -9.411 1.00 64.81 144 PRO A O 1
ATOM 1081 N N . ALA A 1 145 ? -53.790 5.919 -10.146 1.00 66.88 145 ALA A N 1
ATOM 1082 C CA . ALA A 1 145 ? -52.639 6.814 -10.230 1.00 66.88 145 ALA A CA 1
ATOM 1083 C C . ALA A 1 145 ? -52.774 7.837 -11.384 1.00 66.88 145 ALA A C 1
ATOM 1085 O O . ALA A 1 145 ? -53.325 7.505 -12.438 1.00 66.88 145 ALA A O 1
ATOM 1086 N N . PRO A 1 146 ? -52.253 9.068 -11.220 1.00 71.12 146 PRO A N 1
ATOM 1087 C CA . PRO A 1 146 ? -52.287 10.095 -12.258 1.00 71.12 146 PRO A CA 1
ATOM 1088 C C . PRO A 1 146 ? -51.340 9.779 -13.435 1.00 71.12 146 PRO A C 1
ATOM 1090 O O . PRO A 1 146 ? -50.334 9.089 -13.255 1.00 71.12 146 PRO A O 1
ATOM 1093 N N . PRO A 1 147 ? -51.632 10.299 -14.644 1.00 62.50 147 PRO A N 1
ATOM 1094 C CA . PRO A 1 147 ? -50.821 10.059 -15.834 1.00 62.50 147 PRO A CA 1
ATOM 1095 C C . PRO A 1 147 ? -49.446 10.737 -15.752 1.00 62.50 147 PRO A C 1
ATOM 1097 O O . PRO A 1 147 ? -49.301 11.865 -15.281 1.00 62.50 147 PRO A O 1
ATOM 1100 N N . SER A 1 148 ? -48.438 10.020 -16.249 1.00 57.00 148 SER A N 1
ATOM 1101 C CA . SER A 1 148 ? -47.028 10.416 -16.248 1.00 57.00 148 SER A CA 1
ATOM 1102 C C . SER A 1 148 ? -46.767 11.624 -17.169 1.00 57.00 148 SER A C 1
ATOM 1104 O O . SER A 1 148 ? -47.293 11.650 -18.284 1.00 57.00 148 SER A O 1
ATOM 1106 N N . PRO A 1 149 ? -45.943 12.609 -16.759 1.00 59.69 149 PRO A N 1
ATOM 1107 C CA . PRO A 1 149 ? -45.623 13.768 -17.588 1.00 59.69 149 PRO A CA 1
ATOM 1108 C C . PRO A 1 149 ? -44.719 13.403 -18.776 1.00 59.69 149 PRO A C 1
ATOM 1110 O O . PRO A 1 149 ? -43.805 12.585 -18.661 1.00 59.69 149 PRO A O 1
ATOM 1113 N N . SER A 1 150 ? -44.978 14.045 -19.918 1.00 57.75 150 SER A N 1
ATOM 1114 C CA . SER A 1 150 ? -44.226 13.885 -21.167 1.00 57.75 150 SER A CA 1
ATOM 1115 C C . SER A 1 150 ? -42.780 14.403 -21.063 1.00 57.75 150 SER A C 1
ATOM 1117 O O . SER A 1 150 ? -42.532 15.399 -20.378 1.00 57.75 150 SER A O 1
ATOM 1119 N N . PRO A 1 151 ? -41.820 13.780 -21.773 1.00 59.31 151 PRO A N 1
ATOM 1120 C CA . PRO A 1 151 ? -40.409 14.150 -21.717 1.00 59.31 151 PRO A CA 1
ATOM 1121 C C . PRO A 1 151 ? -40.138 15.502 -22.391 1.00 59.31 151 PRO A C 1
ATOM 1123 O O . PRO A 1 151 ? -40.505 15.737 -23.542 1.00 59.31 151 PRO A O 1
ATOM 1126 N N . VAL A 1 152 ? -39.444 16.383 -21.669 1.00 58.59 152 VAL A N 1
ATOM 1127 C CA . VAL A 1 152 ? -38.930 17.658 -22.181 1.00 58.59 152 VAL A CA 1
ATOM 1128 C C . VAL A 1 152 ? -37.662 17.388 -22.992 1.00 58.59 152 VAL A C 1
ATOM 1130 O O . VAL A 1 152 ? -36.643 16.964 -22.450 1.00 58.59 152 VAL A O 1
ATOM 1133 N N . THR A 1 153 ? -37.710 17.645 -24.298 1.00 54.12 153 THR A N 1
ATOM 1134 C CA . THR A 1 153 ? -36.539 17.643 -25.185 1.00 54.12 153 THR A CA 1
ATOM 1135 C C . THR A 1 153 ? -35.651 18.851 -24.896 1.00 54.12 153 THR A C 1
ATOM 1137 O O . THR A 1 153 ? -36.027 19.988 -25.184 1.00 54.12 153 THR A O 1
ATOM 1140 N N . THR A 1 154 ? -34.465 18.616 -24.339 1.00 62.75 154 THR A N 1
ATOM 1141 C CA . THR A 1 154 ? -33.436 19.640 -24.125 1.00 62.75 154 THR A CA 1
ATOM 1142 C C . THR A 1 154 ? -32.644 19.934 -25.412 1.00 62.75 154 THR A C 1
ATOM 1144 O O . THR A 1 154 ? -32.356 19.013 -26.180 1.00 62.75 154 THR A O 1
ATOM 1147 N N . PRO A 1 155 ? -32.263 21.202 -25.678 1.00 62.22 155 PRO A N 1
ATOM 1148 C CA . PRO A 1 155 ? -31.496 21.574 -26.868 1.00 62.22 155 PRO A CA 1
ATOM 1149 C C . PRO A 1 155 ? -30.061 21.040 -26.833 1.00 62.22 155 PRO A C 1
ATOM 1151 O O . PRO A 1 155 ? -29.384 21.079 -25.806 1.00 62.22 155 PRO A O 1
ATOM 1154 N N . ARG A 1 156 ? -29.577 20.589 -27.993 1.00 61.62 156 ARG A N 1
ATOM 1155 C CA . ARG A 1 156 ? -28.207 20.105 -28.198 1.00 61.62 156 ARG A CA 1
ATOM 1156 C C . ARG A 1 156 ? -27.202 21.268 -28.084 1.00 61.62 156 ARG A C 1
ATOM 1158 O O . ARG A 1 156 ? -27.395 22.277 -28.762 1.00 61.62 156 ARG A O 1
ATOM 1165 N N . PRO A 1 157 ? -26.128 21.146 -27.283 1.00 63.25 157 PRO A N 1
ATOM 1166 C CA . PRO A 1 157 ? -25.120 22.194 -27.169 1.00 63.25 157 PRO A CA 1
ATOM 1167 C C . PRO A 1 157 ? -24.305 22.351 -28.469 1.00 63.25 157 PRO A C 1
ATOM 1169 O O . PRO A 1 157 ? -24.125 21.373 -29.206 1.00 63.25 157 PRO A O 1
ATOM 1172 N N . PRO A 1 158 ? -23.813 23.569 -28.767 1.00 77.44 158 PRO A N 1
ATOM 1173 C CA . PRO A 1 158 ? -23.003 23.840 -29.950 1.00 77.44 158 PRO A CA 1
ATOM 1174 C C . PRO A 1 158 ? -21.624 23.154 -29.877 1.00 77.44 158 PRO A C 1
ATOM 1176 O O . PRO A 1 158 ? -21.114 22.900 -28.783 1.00 77.44 158 PRO A O 1
ATOM 1179 N N . PRO A 1 159 ? -21.003 22.859 -31.033 1.00 71.06 159 PRO A N 1
ATOM 1180 C CA . PRO A 1 159 ? -19.680 22.246 -31.092 1.00 71.06 159 PRO A CA 1
ATOM 1181 C C . PRO A 1 159 ? -18.596 23.187 -30.549 1.00 71.06 159 PRO A C 1
ATOM 1183 O O . PRO A 1 159 ? -18.607 24.391 -30.804 1.00 71.06 159 PRO A O 1
ATOM 1186 N N . SER A 1 160 ? -17.645 22.623 -29.804 1.00 70.12 160 SER A N 1
ATOM 1187 C CA . SER A 1 160 ? -16.508 23.358 -29.246 1.00 70.12 160 SER A CA 1
ATOM 1188 C C . SER A 1 160 ? -15.524 23.803 -30.343 1.00 70.12 160 SER A C 1
ATOM 1190 O O . SER A 1 160 ? -15.333 23.072 -31.318 1.00 70.12 160 SER A O 1
ATOM 1192 N N . PRO A 1 161 ? -14.880 24.977 -30.199 1.00 77.75 161 PRO A N 1
ATOM 1193 C CA . PRO A 1 161 ? -13.885 25.462 -31.153 1.00 77.75 161 PRO A CA 1
ATOM 1194 C C . PRO A 1 161 ? -12.614 24.589 -31.163 1.00 77.75 161 PRO A C 1
ATOM 1196 O O . PRO A 1 161 ? -12.298 23.953 -30.153 1.00 77.75 161 PRO A O 1
ATOM 1199 N N . PRO A 1 162 ? -11.865 24.562 -32.282 1.00 76.38 162 PRO A N 1
ATOM 1200 C CA . PRO A 1 162 ? -10.627 23.797 -32.394 1.00 76.38 162 PRO A CA 1
ATOM 1201 C C . PRO A 1 162 ? -9.526 24.361 -31.486 1.00 76.38 162 PRO A C 1
ATOM 1203 O O . PRO A 1 162 ? -9.345 25.574 -31.377 1.00 76.38 162 PRO A O 1
ATOM 1206 N N . SER A 1 163 ? -8.772 23.464 -30.850 1.00 74.38 163 SER A N 1
ATOM 1207 C CA . SER A 1 163 ? -7.644 23.819 -29.986 1.00 74.38 163 SER A CA 1
ATOM 1208 C C . SER A 1 163 ? -6.512 24.500 -30.773 1.00 74.38 163 SER A C 1
ATOM 1210 O O . SER A 1 163 ? -6.220 24.083 -31.898 1.00 74.38 163 SER A O 1
ATOM 1212 N N . PRO A 1 164 ? -5.832 25.509 -30.197 1.00 81.31 164 PRO A N 1
ATOM 1213 C CA . PRO A 1 164 ? -4.689 26.158 -30.833 1.00 81.31 164 PRO A CA 1
ATOM 1214 C C . PRO A 1 164 ? -3.482 25.206 -30.965 1.00 81.31 164 PRO A C 1
ATOM 1216 O O . PRO A 1 164 ? -3.337 24.279 -30.162 1.00 81.31 164 PRO A O 1
ATOM 1219 N N . PRO A 1 165 ? -2.591 25.435 -31.949 1.00 76.50 165 PRO A N 1
ATOM 1220 C CA . PRO A 1 165 ? -1.387 24.629 -32.135 1.00 76.50 165 PRO A CA 1
ATOM 1221 C C . PRO A 1 165 ? -0.433 24.768 -30.938 1.00 76.50 165 PRO A C 1
ATOM 1223 O O . PRO A 1 165 ? -0.206 25.869 -30.434 1.00 76.50 165 PRO A O 1
ATOM 1226 N N . SER A 1 166 ? 0.133 23.648 -30.477 1.00 74.50 166 SER A N 1
ATOM 1227 C CA . SER A 1 166 ? 1.112 23.651 -29.384 1.00 74.50 166 SER A CA 1
ATOM 1228 C C . SER A 1 166 ? 2.401 24.390 -29.775 1.00 74.50 166 SER A C 1
ATOM 1230 O O . SER A 1 166 ? 2.875 24.230 -30.902 1.00 74.50 166 SER A O 1
ATOM 1232 N N . PRO A 1 167 ? 3.005 25.160 -28.851 1.00 78.31 167 PRO A N 1
ATOM 1233 C CA . PRO A 1 167 ? 4.283 25.821 -29.088 1.00 78.31 167 PRO A CA 1
ATOM 1234 C C . PRO A 1 167 ? 5.422 24.808 -29.264 1.00 78.31 167 PRO A C 1
ATOM 1236 O O . PRO A 1 167 ? 5.420 23.730 -28.664 1.00 78.31 167 PRO A O 1
ATOM 1239 N N . ALA A 1 168 ? 6.409 25.175 -30.083 1.00 81.62 168 ALA A N 1
ATOM 1240 C CA . ALA A 1 168 ? 7.602 24.370 -30.315 1.00 81.62 168 ALA A CA 1
ATOM 1241 C C . ALA A 1 168 ? 8.437 24.219 -29.023 1.00 81.62 168 ALA A C 1
ATOM 1243 O O . ALA A 1 168 ? 8.531 25.169 -28.240 1.00 81.62 168 ALA A O 1
ATOM 1244 N N . PRO A 1 169 ? 9.052 23.046 -28.782 1.00 76.44 169 PRO A N 1
ATOM 1245 C CA . PRO A 1 169 ? 9.887 22.826 -27.607 1.00 76.44 169 PRO A CA 1
ATOM 1246 C C . PRO A 1 169 ? 11.175 23.673 -27.655 1.00 76.44 169 PRO A C 1
ATOM 1248 O O . PRO A 1 169 ? 11.720 23.898 -28.739 1.00 76.44 169 PRO A O 1
ATOM 1251 N N . PRO A 1 170 ? 11.690 24.129 -26.497 1.00 74.56 170 PRO A N 1
ATOM 1252 C CA . PRO A 1 170 ? 12.938 24.882 -26.426 1.00 74.56 170 PRO A CA 1
ATOM 1253 C C . PRO A 1 170 ? 14.152 24.006 -26.768 1.00 74.56 170 PRO A C 1
ATOM 1255 O O . PRO A 1 170 ? 14.206 22.827 -26.413 1.00 74.56 170 PRO A O 1
ATOM 1258 N N . SER A 1 171 ? 15.145 24.601 -27.433 1.00 82.50 171 SER A N 1
ATOM 1259 C CA . SER A 1 171 ? 16.409 23.938 -27.770 1.00 82.50 171 SER A CA 1
ATOM 1260 C C . SER A 1 171 ? 17.198 23.531 -26.514 1.00 82.50 171 SER A C 1
ATOM 1262 O O . SER A 1 171 ? 17.213 24.281 -25.534 1.00 82.50 171 SER A O 1
ATOM 1264 N N . PRO A 1 172 ? 17.884 22.373 -26.524 1.00 73.88 172 PRO A N 1
ATOM 1265 C CA . PRO A 1 172 ? 18.690 21.916 -25.396 1.00 73.88 172 PRO A CA 1
ATOM 1266 C C . PRO A 1 172 ? 19.898 22.830 -25.143 1.00 73.88 172 PRO A C 1
ATOM 1268 O O . PRO A 1 172 ? 20.536 23.320 -26.074 1.00 73.88 172 PRO A O 1
ATOM 1271 N N . ALA A 1 173 ? 20.217 23.038 -23.864 1.00 80.88 173 ALA A N 1
ATOM 1272 C CA . ALA A 1 173 ? 21.380 23.808 -23.436 1.00 80.88 173 ALA A CA 1
ATOM 1273 C C . ALA A 1 173 ? 22.701 23.061 -23.731 1.00 80.88 173 ALA A C 1
ATOM 1275 O O . ALA A 1 173 ? 22.730 21.827 -23.665 1.00 80.88 173 ALA A O 1
ATOM 1276 N N . PRO A 1 174 ? 23.801 23.780 -24.027 1.00 82.44 174 PRO A N 1
ATOM 1277 C CA . PRO A 1 174 ? 25.114 23.173 -24.229 1.00 82.44 174 PRO A CA 1
ATOM 1278 C C . PRO A 1 174 ? 25.658 22.541 -22.929 1.00 82.44 174 PRO A C 1
ATOM 1280 O O . PRO A 1 174 ? 25.393 23.056 -21.840 1.00 82.44 174 PRO A O 1
ATOM 1283 N N . PRO A 1 175 ? 26.428 21.439 -23.016 1.00 70.50 175 PRO A N 1
ATOM 1284 C CA . PRO A 1 175 ? 26.993 20.766 -21.848 1.00 70.50 175 PRO A CA 1
ATOM 1285 C C . PRO A 1 175 ? 28.057 21.626 -21.148 1.00 70.50 175 PRO A C 1
ATOM 1287 O O . PRO A 1 175 ? 28.856 22.301 -21.797 1.00 70.50 175 PRO A O 1
ATOM 1290 N N . SER A 1 176 ? 28.087 21.579 -19.813 1.00 75.88 176 SER A N 1
ATOM 1291 C CA . SER A 1 176 ? 29.110 22.259 -19.006 1.00 75.88 176 SER A CA 1
ATOM 1292 C C . SER A 1 176 ? 30.493 21.597 -19.132 1.00 75.88 176 SER A C 1
ATOM 1294 O O . SER A 1 176 ? 30.572 20.375 -19.284 1.00 75.88 176 SER A O 1
ATOM 1296 N N . PRO A 1 177 ? 31.590 22.376 -19.031 1.00 78.00 177 PRO A N 1
ATOM 1297 C CA . PRO A 1 177 ? 32.955 21.852 -19.065 1.00 78.00 177 PRO A CA 1
ATOM 1298 C C . PRO A 1 177 ? 33.263 20.951 -17.859 1.00 78.00 177 PRO A C 1
ATOM 1300 O O . PRO A 1 177 ? 32.764 21.167 -16.754 1.00 78.00 177 PRO A O 1
ATOM 1303 N N . ALA A 1 178 ? 34.098 19.935 -18.086 1.00 75.00 178 ALA A N 1
ATOM 1304 C CA . ALA A 1 178 ? 34.495 18.965 -17.070 1.00 75.00 178 ALA A CA 1
ATOM 1305 C C . ALA A 1 178 ? 35.386 19.598 -15.976 1.00 75.00 178 ALA A C 1
ATOM 1307 O O . ALA A 1 178 ? 36.203 20.470 -16.282 1.00 75.00 178 ALA A O 1
ATOM 1308 N N . PRO A 1 179 ? 35.265 19.153 -14.711 1.00 74.50 179 PRO A N 1
ATOM 1309 C CA . PRO A 1 179 ? 36.122 19.619 -13.625 1.00 74.50 179 PRO A CA 1
ATOM 1310 C C . PRO A 1 179 ? 37.571 19.099 -13.758 1.00 74.50 179 PRO A C 1
ATOM 1312 O O . PRO A 1 179 ? 37.789 18.031 -14.336 1.00 74.50 179 PRO A O 1
ATOM 1315 N N . PRO A 1 180 ? 38.569 19.823 -13.210 1.00 73.38 180 PRO A N 1
ATOM 1316 C CA . PRO A 1 180 ? 39.974 19.418 -13.241 1.00 73.38 180 PRO A CA 1
ATOM 1317 C C . PRO A 1 180 ? 40.251 18.194 -12.351 1.00 73.38 180 PRO A C 1
ATOM 1319 O O . PRO A 1 180 ? 39.689 18.055 -11.264 1.00 73.38 180 PRO A O 1
ATOM 1322 N N . SER A 1 181 ? 41.145 17.315 -12.811 1.00 73.62 181 SER A N 1
ATOM 1323 C CA . SER A 1 181 ? 41.531 16.086 -12.107 1.00 73.62 181 SER A CA 1
ATOM 1324 C C . SER A 1 181 ? 42.321 16.359 -10.815 1.00 73.62 181 SER A C 1
ATOM 1326 O O . SER A 1 181 ? 43.151 17.271 -10.792 1.00 73.62 181 SER A O 1
ATOM 1328 N N . PRO A 1 182 ? 42.129 15.553 -9.752 1.00 67.75 182 PRO A N 1
ATOM 1329 C CA . PRO A 1 182 ? 42.885 15.680 -8.507 1.00 67.75 182 PRO A CA 1
ATOM 1330 C C . PRO A 1 182 ? 44.342 15.179 -8.638 1.00 67.75 182 PRO A C 1
ATOM 1332 O O . PRO A 1 182 ? 44.619 14.302 -9.461 1.00 67.75 182 PRO A O 1
ATOM 1335 N N . PRO A 1 183 ? 45.279 15.700 -7.817 1.00 67.31 183 PRO A N 1
ATOM 1336 C CA . PRO A 1 183 ? 46.683 15.290 -7.829 1.00 67.31 183 PRO A CA 1
ATOM 1337 C C . PRO A 1 183 ? 46.889 13.885 -7.240 1.00 67.31 183 PRO A C 1
ATOM 1339 O O . PRO A 1 183 ? 46.228 13.485 -6.282 1.00 67.31 183 PRO A O 1
ATOM 1342 N N . LEU A 1 184 ? 47.834 13.140 -7.820 1.00 60.12 184 LEU A N 1
ATOM 1343 C CA . LEU A 1 184 ? 48.192 11.779 -7.409 1.00 60.12 184 LEU A CA 1
ATOM 1344 C C . LEU A 1 184 ? 49.011 11.773 -6.101 1.00 60.12 184 LEU A C 1
ATOM 1346 O O . LEU A 1 184 ? 49.873 12.637 -5.924 1.00 60.12 184 LEU A O 1
ATOM 1350 N N . PRO A 1 185 ? 48.799 10.794 -5.200 1.00 57.59 185 PRO A N 1
ATOM 1351 C CA . PRO A 1 185 ? 49.562 10.679 -3.963 1.00 57.59 185 PRO A CA 1
ATOM 1352 C C . PRO A 1 185 ? 50.973 10.125 -4.213 1.00 57.59 185 PRO A C 1
ATOM 1354 O O . PRO A 1 185 ? 51.159 9.124 -4.903 1.00 57.59 185 PRO A O 1
ATOM 1357 N N . VAL A 1 186 ? 51.970 10.769 -3.605 1.00 56.09 186 VAL A N 1
ATOM 1358 C CA . VAL A 1 186 ? 53.372 10.332 -3.576 1.00 56.09 186 VAL A CA 1
ATOM 1359 C C . VAL A 1 186 ? 53.583 9.274 -2.483 1.00 56.09 186 VAL A C 1
ATOM 1361 O O . 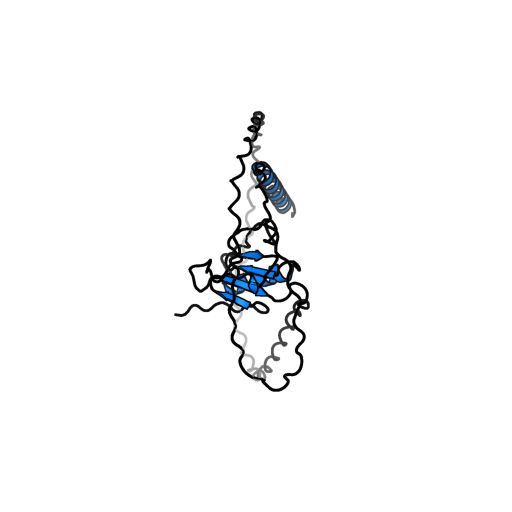VAL A 1 186 ? 53.258 9.497 -1.319 1.00 56.09 186 VAL A O 1
ATOM 1364 N N . SER A 1 187 ? 54.118 8.107 -2.854 1.00 47.91 187 SER A N 1
ATOM 1365 C CA . SER A 1 187 ? 54.496 7.041 -1.916 1.00 47.91 187 SER A CA 1
ATOM 1366 C C . SER A 1 187 ? 55.817 7.362 -1.217 1.00 47.91 187 SER A C 1
ATOM 1368 O O . SER A 1 187 ? 56.866 7.407 -1.856 1.00 47.91 187 SER A O 1
ATOM 1370 N N . SER A 1 188 ? 55.778 7.507 0.106 1.00 55.25 188 SER A N 1
ATOM 1371 C CA . SER A 1 188 ? 56.974 7.553 0.951 1.00 55.25 188 SER A CA 1
ATOM 1372 C C . SER A 1 188 ? 57.352 6.143 1.411 1.00 55.25 188 SER A C 1
ATOM 1374 O O . SER A 1 188 ? 56.650 5.531 2.214 1.00 55.25 188 SER A O 1
ATOM 1376 N N . SER A 1 189 ? 58.479 5.643 0.907 1.00 54.72 189 SER A N 1
ATOM 1377 C CA . SER A 1 189 ? 59.189 4.467 1.421 1.00 54.72 189 SER A CA 1
ATOM 1378 C C . SER A 1 189 ? 60.070 4.851 2.610 1.00 54.72 189 SER A C 1
ATOM 1380 O O . SER A 1 189 ? 60.842 5.794 2.479 1.00 54.72 189 SER A O 1
ATOM 1382 N N . LEU A 1 190 ? 60.014 4.091 3.712 1.00 46.00 190 LEU A N 1
ATOM 1383 C CA . LEU A 1 190 ? 61.170 3.619 4.504 1.00 46.00 190 LEU A CA 1
ATOM 1384 C C . LEU A 1 190 ? 60.681 2.942 5.792 1.00 46.00 190 LEU A C 1
ATOM 1386 O O . LEU A 1 190 ? 60.160 3.591 6.695 1.00 46.00 190 LEU A O 1
ATOM 1390 N N . GLN A 1 191 ? 60.877 1.627 5.874 1.00 44.53 191 GLN A N 1
ATOM 1391 C CA . GLN A 1 191 ? 60.630 0.823 7.068 1.00 44.53 191 GLN A CA 1
ATOM 1392 C C . GLN A 1 191 ? 61.975 0.281 7.560 1.00 44.53 191 GLN A C 1
ATOM 1394 O O . GLN A 1 191 ? 62.649 -0.471 6.857 1.00 44.53 191 GLN A O 1
ATOM 1399 N N . GLY A 1 192 ? 62.375 0.733 8.749 1.00 43.28 192 GLY A N 1
ATOM 1400 C CA . GLY A 1 192 ? 63.482 0.194 9.533 1.00 43.28 192 GLY A CA 1
ATOM 1401 C C . GLY A 1 192 ? 63.038 -1.011 10.365 1.00 43.28 192 GLY A C 1
ATOM 1402 O O . GLY A 1 192 ? 61.879 -1.132 10.753 1.00 43.28 192 GLY A O 1
ATOM 1403 N N . ALA A 1 193 ? 63.991 -1.908 10.584 1.00 49.06 193 ALA A N 1
ATOM 1404 C CA . ALA A 1 193 ? 63.855 -3.246 11.137 1.00 49.06 193 ALA A CA 1
ATOM 1405 C C . ALA A 1 193 ? 63.588 -3.310 12.652 1.00 49.06 193 ALA A C 1
ATOM 1407 O O . ALA A 1 193 ? 64.101 -2.486 13.402 1.00 49.06 193 ALA A O 1
ATOM 1408 N N . ALA A 1 194 ? 62.908 -4.377 13.092 1.00 42.22 194 ALA A N 1
ATOM 1409 C CA . ALA A 1 194 ? 63.226 -5.137 14.310 1.00 42.22 194 ALA A CA 1
ATOM 1410 C C . ALA A 1 194 ? 62.401 -6.441 14.358 1.00 42.22 194 ALA A C 1
ATOM 1412 O O . ALA A 1 194 ? 61.174 -6.415 14.273 1.00 42.22 194 ALA A O 1
ATOM 1413 N N . SER A 1 195 ? 63.083 -7.579 14.498 1.00 51.25 195 SER A N 1
ATOM 1414 C CA . SER A 1 195 ? 62.494 -8.916 14.665 1.00 51.25 195 SER A CA 1
ATOM 1415 C C . SER A 1 195 ? 61.992 -9.162 16.096 1.00 51.25 195 SER A C 1
ATOM 1417 O O . SER A 1 195 ? 62.711 -8.834 17.040 1.00 51.25 195 SER A O 1
ATOM 1419 N N . PRO A 1 196 ? 60.854 -9.858 16.276 1.00 58.19 196 PRO A N 1
ATOM 1420 C CA . PRO A 1 196 ? 60.556 -10.622 17.489 1.00 58.19 196 PRO A CA 1
ATOM 1421 C C . PRO A 1 196 ? 60.500 -12.151 17.239 1.00 58.19 196 PRO A C 1
ATOM 1423 O O . PRO A 1 196 ? 60.489 -12.594 16.087 1.00 58.19 196 PRO A O 1
ATOM 1426 N N . PRO A 1 197 ? 60.543 -12.972 18.311 1.00 58.12 197 PRO A N 1
ATOM 1427 C CA . PRO A 1 197 ? 60.966 -14.370 18.253 1.00 58.12 197 PRO A CA 1
ATOM 1428 C C . PRO A 1 197 ? 59.869 -15.352 17.816 1.00 58.12 197 PRO A C 1
ATOM 1430 O O . PRO A 1 197 ? 58.678 -15.050 17.800 1.00 58.12 197 PRO A O 1
ATOM 1433 N N . ALA A 1 198 ? 60.329 -16.555 17.465 1.00 51.84 198 ALA A N 1
ATOM 1434 C CA . ALA A 1 198 ? 59.562 -17.659 16.906 1.00 51.84 198 ALA A CA 1
ATOM 1435 C C . ALA A 1 198 ? 58.385 -18.114 17.791 1.00 51.84 198 ALA A C 1
ATOM 1437 O O . ALA A 1 198 ? 58.567 -18.509 18.942 1.00 51.84 198 ALA A O 1
ATOM 1438 N N . LEU A 1 199 ? 57.188 -18.124 17.198 1.00 57.84 199 LEU A N 1
ATOM 1439 C CA . LEU A 1 199 ? 55.987 -18.785 17.713 1.00 57.84 199 LEU A CA 1
ATOM 1440 C C . LEU A 1 199 ? 55.815 -20.178 17.067 1.00 57.84 199 LEU A C 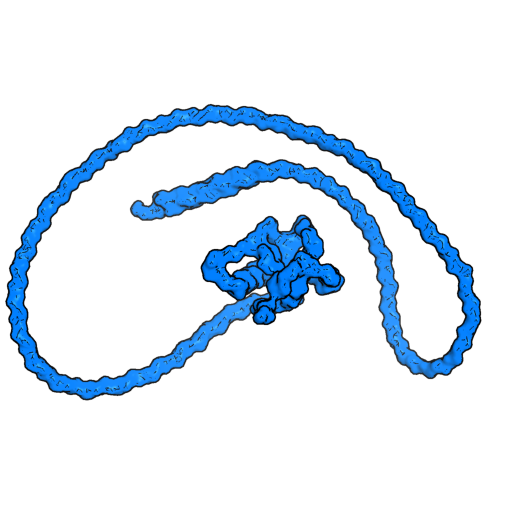1
ATOM 1442 O O . LEU A 1 199 ? 56.249 -20.379 15.928 1.00 57.84 199 LEU A O 1
ATOM 1446 N N . PRO A 1 200 ? 55.182 -21.141 17.767 1.00 67.31 200 PRO A N 1
ATOM 1447 C CA . PRO A 1 200 ? 54.950 -22.501 17.272 1.00 67.31 200 PRO A CA 1
ATOM 1448 C C . PRO A 1 200 ? 53.948 -22.550 16.097 1.00 67.31 200 PRO A C 1
ATOM 1450 O O . PRO A 1 200 ? 53.187 -21.602 15.886 1.00 67.31 200 PRO A O 1
ATOM 1453 N N . PRO A 1 201 ? 53.931 -23.648 15.313 1.00 57.69 201 PRO A N 1
ATOM 1454 C CA . PRO A 1 201 ? 53.205 -23.721 14.046 1.00 57.69 201 PRO A CA 1
ATOM 1455 C C . PRO A 1 201 ? 51.682 -23.669 14.234 1.00 57.69 201 PRO A C 1
ATOM 1457 O O . PRO A 1 201 ? 51.074 -24.572 14.804 1.00 57.69 201 PRO A O 1
ATOM 1460 N N . ILE A 1 202 ? 51.059 -22.619 13.693 1.00 53.09 202 ILE A N 1
ATOM 1461 C CA . ILE A 1 202 ? 49.603 -22.489 13.554 1.00 53.09 202 ILE A CA 1
ATOM 1462 C C . ILE A 1 202 ? 49.170 -23.207 12.258 1.00 53.09 202 ILE A C 1
ATOM 1464 O O . ILE A 1 202 ? 49.815 -23.025 11.220 1.00 53.09 202 ILE A O 1
ATOM 1468 N N . PRO A 1 203 ? 48.084 -24.004 12.263 1.00 53.97 203 PRO A N 1
ATOM 1469 C CA . PRO A 1 203 ? 47.561 -24.638 11.056 1.00 53.97 203 PRO A CA 1
ATOM 1470 C C . PRO A 1 203 ? 47.120 -23.588 10.025 1.00 53.97 203 PRO A C 1
ATOM 1472 O O . PRO A 1 203 ? 46.357 -22.670 10.325 1.00 53.97 203 PRO A O 1
ATOM 1475 N N . ARG A 1 204 ? 47.620 -23.740 8.791 1.00 47.47 204 ARG A N 1
ATOM 1476 C CA . ARG A 1 204 ? 47.358 -22.875 7.632 1.00 47.47 204 ARG A CA 1
ATOM 1477 C C . ARG A 1 204 ? 45.852 -22.692 7.402 1.00 47.47 204 ARG A C 1
ATOM 1479 O O . ARG A 1 204 ? 45.199 -23.563 6.833 1.00 47.47 204 ARG A O 1
ATOM 1486 N N . ARG A 1 205 ? 45.315 -21.527 7.770 1.00 49.41 205 ARG A N 1
ATOM 1487 C CA . ARG A 1 205 ? 44.057 -21.017 7.210 1.00 49.41 205 ARG A CA 1
ATOM 1488 C C . ARG A 1 205 ? 44.370 -20.367 5.864 1.00 49.41 205 ARG A C 1
ATOM 1490 O O . ARG A 1 205 ? 45.191 -19.458 5.789 1.00 49.41 205 ARG A O 1
ATOM 1497 N N . LEU A 1 206 ? 43.731 -20.876 4.815 1.00 60.62 206 LEU A N 1
ATOM 1498 C CA . LEU A 1 206 ? 43.731 -20.313 3.466 1.00 60.62 206 LEU A CA 1
ATOM 1499 C C . LEU A 1 206 ? 43.328 -18.833 3.527 1.00 60.62 206 LEU A C 1
ATOM 1501 O O . LEU A 1 206 ? 42.236 -18.502 3.989 1.00 60.62 206 LEU A O 1
ATOM 1505 N N . ALA A 1 207 ? 44.230 -17.954 3.092 1.00 57.91 207 ALA A N 1
ATOM 1506 C CA . ALA A 1 207 ? 43.947 -16.538 2.919 1.00 57.91 207 ALA A CA 1
ATOM 1507 C C . ALA A 1 207 ? 42.956 -16.350 1.751 1.00 57.91 207 ALA A C 1
ATOM 1509 O O . ALA A 1 207 ? 43.137 -16.984 0.708 1.00 57.91 207 ALA A O 1
ATOM 1510 N N . PRO A 1 208 ? 41.918 -15.508 1.895 1.00 65.69 208 PRO A N 1
ATOM 1511 C CA . PRO A 1 208 ? 41.046 -15.160 0.780 1.00 65.69 208 PRO A CA 1
ATOM 1512 C C . PRO A 1 208 ? 41.786 -14.276 -0.247 1.00 65.69 208 PRO A C 1
ATOM 1514 O O . PRO A 1 208 ? 42.699 -13.535 0.127 1.00 65.69 208 PRO A O 1
ATOM 1517 N N . PRO A 1 209 ? 41.413 -14.346 -1.539 1.00 67.31 209 PRO A N 1
ATOM 1518 C CA . PRO A 1 209 ? 42.058 -13.578 -2.601 1.00 67.31 209 PRO A CA 1
ATOM 1519 C C . PRO A 1 209 ? 41.772 -12.066 -2.491 1.00 67.31 209 PRO A C 1
ATOM 1521 O O . PRO A 1 209 ? 40.733 -11.669 -1.957 1.00 67.31 209 PRO A O 1
ATOM 1524 N N . PRO A 1 210 ? 42.671 -11.210 -3.016 1.00 57.16 210 PRO A N 1
ATOM 1525 C CA . PRO A 1 210 ? 42.491 -9.761 -3.021 1.00 57.16 210 PRO A CA 1
ATOM 1526 C C . PRO A 1 210 ? 41.341 -9.345 -3.952 1.00 57.16 210 PRO A C 1
ATOM 1528 O O . PRO A 1 210 ? 41.248 -9.808 -5.089 1.00 57.16 210 PRO A O 1
ATOM 1531 N N . MET A 1 211 ? 40.466 -8.457 -3.470 1.00 59.38 211 MET A N 1
ATOM 1532 C CA . MET A 1 211 ? 39.391 -7.861 -4.272 1.00 59.38 211 MET A CA 1
ATOM 1533 C C . MET A 1 211 ? 39.941 -6.851 -5.299 1.00 59.38 211 MET A C 1
ATOM 1535 O O . MET A 1 211 ? 40.907 -6.147 -4.993 1.00 59.38 211 MET A O 1
ATOM 1539 N N . PRO A 1 212 ? 39.328 -6.730 -6.493 1.00 61.78 212 PRO A N 1
ATOM 1540 C CA . PRO A 1 212 ? 39.717 -5.739 -7.494 1.00 61.78 212 PRO A CA 1
ATOM 1541 C C . PRO A 1 212 ? 39.235 -4.317 -7.131 1.00 61.78 212 PRO A C 1
ATOM 1543 O O . PRO A 1 212 ? 38.215 -4.168 -6.452 1.00 61.78 212 PRO A O 1
ATOM 1546 N N . PRO A 1 213 ? 39.930 -3.259 -7.596 1.00 56.97 213 PRO A N 1
ATOM 1547 C CA . PRO A 1 213 ? 39.533 -1.874 -7.352 1.00 56.97 213 PRO A CA 1
ATOM 1548 C C . PRO A 1 213 ? 38.298 -1.483 -8.179 1.00 56.97 213 PRO A C 1
ATOM 1550 O O . PRO A 1 213 ? 38.259 -1.654 -9.397 1.00 56.97 213 PRO A O 1
ATOM 1553 N N . SER A 1 214 ? 37.292 -0.927 -7.504 1.00 50.09 214 SER A N 1
ATOM 1554 C CA . SER A 1 214 ? 36.065 -0.397 -8.103 1.00 50.09 214 SER A CA 1
ATOM 1555 C C . SER A 1 214 ? 36.344 0.827 -8.984 1.00 50.09 214 SER A C 1
ATOM 1557 O O . SER A 1 214 ? 36.955 1.797 -8.538 1.00 50.09 214 SER A O 1
ATOM 1559 N N . ALA A 1 215 ? 35.855 0.798 -10.224 1.00 48.22 215 ALA A N 1
ATOM 1560 C CA . ALA A 1 215 ? 35.918 1.918 -11.161 1.00 48.22 215 ALA A CA 1
ATOM 1561 C C . ALA A 1 215 ? 34.917 3.042 -10.799 1.00 48.22 215 ALA A C 1
ATOM 1563 O O . ALA A 1 215 ? 33.812 2.744 -10.334 1.00 48.22 215 ALA A O 1
ATOM 1564 N N . PRO A 1 216 ? 35.242 4.325 -11.051 1.00 53.66 216 PRO A N 1
ATOM 1565 C CA . PRO A 1 216 ? 34.297 5.427 -10.891 1.00 53.66 216 PRO A CA 1
ATOM 1566 C C . PRO A 1 216 ? 33.333 5.495 -12.086 1.00 53.66 216 PRO A C 1
ATOM 1568 O O . PRO A 1 216 ? 33.740 5.694 -13.229 1.00 53.66 216 PRO A O 1
ATOM 1571 N N . SER A 1 217 ? 32.037 5.331 -11.817 1.00 46.47 217 SER A N 1
ATOM 1572 C CA . SER A 1 217 ? 30.968 5.487 -12.807 1.00 46.47 217 SER A CA 1
ATOM 1573 C C . SER A 1 217 ? 30.533 6.954 -12.870 1.00 46.47 217 SER A C 1
ATOM 1575 O O . SER A 1 217 ? 29.856 7.450 -11.971 1.00 46.47 217 SER A O 1
ATOM 1577 N N . SER A 1 218 ? 30.935 7.650 -13.931 1.00 48.12 218 SER A N 1
ATOM 1578 C CA . SER A 1 218 ? 30.390 8.955 -14.309 1.00 48.12 218 SER A CA 1
ATOM 1579 C C . SER A 1 218 ? 29.204 8.735 -15.247 1.00 48.12 218 SER A C 1
ATOM 1581 O O . SER A 1 218 ? 29.395 8.281 -16.372 1.00 48.12 218 SER A O 1
ATOM 1583 N N . ALA A 1 219 ? 27.988 9.069 -14.814 1.00 42.53 219 ALA A N 1
ATOM 1584 C CA . ALA A 1 219 ? 26.808 9.085 -15.677 1.00 42.53 219 ALA A CA 1
ATOM 1585 C C . ALA A 1 219 ? 26.104 10.446 -15.580 1.00 42.53 219 ALA A C 1
ATOM 1587 O O . ALA A 1 219 ? 25.667 10.868 -14.510 1.00 42.53 219 ALA A O 1
ATOM 1588 N N . LEU A 1 220 ? 26.037 11.134 -16.722 1.00 45.88 220 LEU A N 1
ATOM 1589 C CA . LEU A 1 220 ? 25.326 12.395 -16.937 1.00 45.88 220 LEU A CA 1
ATOM 1590 C C . LEU A 1 220 ? 23.799 12.219 -16.793 1.00 45.88 220 LEU A C 1
ATOM 1592 O O . LEU A 1 220 ? 23.267 11.195 -17.226 1.00 45.88 220 LEU A O 1
ATOM 1596 N N . PRO A 1 221 ? 23.060 13.220 -16.279 1.00 50.03 221 PRO A N 1
ATOM 1597 C CA . PRO A 1 221 ? 21.603 13.189 -16.278 1.00 50.03 221 PRO A CA 1
ATOM 1598 C C . PRO A 1 221 ? 21.035 13.533 -17.666 1.00 50.03 221 PRO A C 1
ATOM 1600 O O . PRO A 1 221 ? 21.265 14.614 -18.205 1.00 50.03 221 PRO A O 1
ATOM 1603 N N . ALA A 1 222 ? 20.256 12.607 -18.230 1.00 47.53 222 ALA A N 1
ATOM 1604 C CA . ALA A 1 222 ? 19.483 12.806 -19.452 1.00 47.53 222 ALA A CA 1
ATOM 1605 C C . ALA A 1 222 ? 18.213 13.637 -19.181 1.00 47.53 222 ALA A C 1
ATOM 1607 O O . ALA A 1 222 ? 17.459 13.372 -18.241 1.00 47.53 222 ALA A O 1
ATOM 1608 N N . ALA A 1 223 ? 17.981 14.640 -20.029 1.00 44.38 223 ALA A N 1
ATOM 1609 C CA . ALA A 1 223 ? 16.819 15.521 -19.998 1.00 44.38 223 ALA A CA 1
ATOM 1610 C C . ALA A 1 223 ? 15.504 14.742 -20.205 1.00 44.38 223 ALA A C 1
ATOM 1612 O O . ALA A 1 223 ? 15.378 13.929 -21.119 1.00 44.38 223 ALA A O 1
ATOM 1613 N N . ARG A 1 224 ? 14.518 14.997 -19.335 1.00 47.69 224 ARG A N 1
ATOM 1614 C CA . ARG A 1 224 ? 13.199 14.343 -19.337 1.00 47.69 224 ARG A CA 1
ATOM 1615 C C . ARG A 1 224 ? 12.212 15.032 -20.299 1.00 47.69 224 ARG A C 1
ATOM 1617 O O . ARG A 1 224 ? 12.182 16.261 -20.333 1.00 47.69 224 ARG A O 1
ATOM 1624 N N . PRO A 1 225 ? 11.345 14.274 -21.000 1.00 46.62 225 PRO A N 1
ATOM 1625 C CA . PRO A 1 225 ? 10.242 14.821 -21.792 1.00 46.62 225 PRO A CA 1
ATOM 1626 C C . PRO A 1 225 ? 9.026 15.221 -20.919 1.00 46.62 225 PRO A C 1
ATOM 1628 O O . PRO A 1 225 ? 8.877 14.725 -19.796 1.00 46.62 225 PRO A O 1
ATOM 1631 N N . PRO A 1 226 ? 8.135 16.102 -21.417 1.00 47.72 226 PRO A N 1
ATOM 1632 C CA . PRO A 1 226 ? 7.008 16.637 -20.651 1.00 47.72 226 PRO A CA 1
ATOM 1633 C C . PRO A 1 226 ? 5.901 15.590 -20.419 1.00 47.72 226 PRO A C 1
ATOM 1635 O O . PRO A 1 226 ? 5.304 15.061 -21.353 1.00 47.72 226 PRO A O 1
ATOM 1638 N N . GLN A 1 227 ? 5.592 15.328 -19.144 1.00 54.09 227 GLN A N 1
ATOM 1639 C CA . GLN A 1 227 ? 4.636 14.312 -18.671 1.00 54.09 227 GLN A CA 1
ATOM 1640 C C . GLN A 1 227 ? 3.145 14.642 -18.886 1.00 54.09 227 GLN A C 1
ATOM 1642 O O . GLN A 1 227 ? 2.275 13.860 -18.499 1.00 54.09 227 GLN A O 1
ATOM 1647 N N . LEU A 1 228 ? 2.821 15.779 -19.502 1.00 52.12 228 LEU A N 1
ATOM 1648 C CA . LEU A 1 228 ? 1.441 16.269 -19.568 1.00 52.12 228 LEU A CA 1
ATOM 1649 C C . LEU A 1 228 ? 0.525 15.391 -20.449 1.00 52.12 228 LEU A C 1
ATOM 1651 O O . LEU A 1 228 ? -0.670 15.295 -20.190 1.00 52.12 228 LEU A O 1
ATOM 1655 N N . LEU A 1 229 ? 1.081 14.698 -21.449 1.00 52.66 229 LEU A N 1
ATOM 1656 C CA . LEU A 1 229 ? 0.306 13.891 -22.403 1.00 52.66 229 LEU A CA 1
ATOM 1657 C C . LEU A 1 229 ? -0.169 12.535 -21.846 1.00 52.66 229 LEU A C 1
ATOM 1659 O O . LEU A 1 229 ? -1.199 12.031 -22.283 1.00 52.66 229 LEU A O 1
ATOM 1663 N N . MET A 1 230 ? 0.515 11.963 -20.848 1.00 53.69 230 MET A N 1
ATOM 1664 C CA . MET A 1 230 ? 0.139 10.656 -20.277 1.00 53.69 230 MET A CA 1
ATOM 1665 C C . MET A 1 230 ? -1.032 10.749 -19.282 1.00 53.69 230 MET A C 1
ATOM 1667 O O . MET A 1 230 ? -1.821 9.814 -19.172 1.00 53.69 230 MET A O 1
ATOM 1671 N N . MET A 1 231 ? -1.192 11.880 -18.583 1.00 56.03 231 MET A N 1
ATOM 1672 C CA . MET A 1 231 ? -2.287 12.057 -17.613 1.00 56.03 231 MET A CA 1
ATOM 1673 C C . MET A 1 231 ? -3.660 12.198 -18.290 1.00 56.03 231 MET A C 1
ATOM 1675 O O . MET A 1 231 ? -4.659 11.711 -17.763 1.00 56.03 231 MET A O 1
ATOM 1679 N N . LEU A 1 232 ? -3.714 12.802 -19.482 1.00 56.03 232 LEU A N 1
ATOM 1680 C CA . LEU A 1 232 ? -4.955 12.960 -20.250 1.00 56.03 232 LEU A CA 1
ATOM 1681 C C . LEU A 1 232 ? -5.486 11.626 -20.796 1.00 56.03 232 LEU A C 1
ATOM 1683 O O . LEU A 1 232 ? -6.698 11.417 -20.816 1.00 56.03 232 LEU A O 1
ATOM 1687 N N . GLY A 1 233 ? -4.599 10.695 -21.163 1.00 53.41 233 GLY A N 1
ATOM 1688 C CA . GLY A 1 233 ? -4.994 9.362 -21.627 1.00 53.41 233 GLY A CA 1
ATOM 1689 C C . GLY A 1 233 ? -5.676 8.523 -20.539 1.00 53.41 233 GLY A C 1
ATOM 1690 O O . GLY A 1 233 ? -6.707 7.903 -20.795 1.00 53.41 233 GLY A O 1
ATOM 1691 N N . SER A 1 234 ? -5.159 8.539 -19.303 1.00 57.22 234 SER A N 1
ATOM 1692 C CA . SER A 1 234 ? -5.727 7.732 -18.209 1.00 57.22 234 SER A CA 1
ATOM 1693 C C . SER A 1 234 ? -7.092 8.222 -17.719 1.00 57.22 234 SER A C 1
ATOM 1695 O O . SER A 1 234 ? -7.919 7.394 -17.337 1.00 57.22 234 SER A O 1
ATOM 1697 N N . LEU A 1 235 ? -7.366 9.531 -17.756 1.00 65.38 235 LEU A N 1
ATOM 1698 C CA . LEU A 1 235 ? -8.689 10.053 -17.385 1.00 65.38 235 LEU A CA 1
ATOM 1699 C C . LEU A 1 235 ? -9.777 9.647 -18.389 1.00 65.38 235 LEU A C 1
ATOM 1701 O O . LEU A 1 235 ? -10.904 9.360 -17.989 1.00 65.38 235 LEU A O 1
ATOM 1705 N N . LEU A 1 236 ? -9.432 9.565 -19.676 1.00 64.00 236 LEU A N 1
ATOM 1706 C CA . LEU A 1 236 ? -10.366 9.179 -20.736 1.00 64.00 236 LEU A CA 1
ATOM 1707 C C . LEU A 1 236 ? -10.774 7.701 -20.636 1.00 64.00 236 LEU A C 1
ATOM 1709 O O . LEU A 1 236 ? -11.944 7.371 -20.823 1.00 64.00 236 LEU A O 1
ATOM 1713 N N . VAL A 1 237 ? -9.841 6.820 -20.257 1.00 68.06 237 VAL A N 1
ATOM 1714 C CA . VAL A 1 237 ? -10.128 5.389 -20.051 1.00 68.06 237 VAL A CA 1
ATOM 1715 C C . VAL A 1 237 ? -10.989 5.165 -18.804 1.00 68.06 237 VAL A C 1
ATOM 1717 O O . VAL A 1 237 ? -11.944 4.394 -18.858 1.00 68.06 237 VAL A O 1
ATOM 1720 N N . ALA A 1 238 ? -10.713 5.870 -17.701 1.00 66.69 238 ALA A N 1
ATOM 1721 C CA . ALA A 1 238 ? -11.515 5.747 -16.481 1.00 66.69 238 ALA A CA 1
ATOM 1722 C C . ALA A 1 238 ? -12.967 6.217 -16.690 1.00 66.69 238 ALA A C 1
ATOM 1724 O O . ALA A 1 238 ? -13.899 5.546 -16.251 1.00 66.69 238 ALA A O 1
ATOM 1725 N N . ALA A 1 239 ? -13.173 7.318 -17.421 1.00 68.12 239 ALA A N 1
ATOM 1726 C CA . ALA A 1 239 ? -14.514 7.815 -17.732 1.00 68.12 239 ALA A CA 1
ATOM 1727 C C . ALA A 1 239 ? -15.309 6.855 -18.639 1.00 68.12 239 ALA A C 1
ATOM 1729 O O . ALA A 1 239 ? -16.507 6.664 -18.426 1.00 68.12 239 ALA A O 1
ATOM 1730 N N . LEU A 1 240 ? -14.646 6.205 -19.604 1.00 71.75 240 LEU A N 1
ATOM 1731 C CA . LEU A 1 240 ? -15.288 5.246 -20.508 1.00 71.75 240 LEU A CA 1
ATOM 1732 C C . LEU A 1 240 ? -15.732 3.968 -19.772 1.00 71.75 240 LEU A C 1
ATOM 1734 O O . LEU A 1 240 ? -16.831 3.469 -20.008 1.00 71.75 240 LEU A O 1
ATOM 1738 N N . VAL A 1 241 ? -14.916 3.473 -18.835 1.00 71.38 241 VAL A N 1
ATOM 1739 C CA . VAL A 1 241 ? -15.271 2.319 -17.988 1.00 71.38 241 VAL A CA 1
ATOM 1740 C C . VAL A 1 241 ? -16.442 2.661 -17.061 1.00 71.38 241 VAL A C 1
ATOM 1742 O O . VAL A 1 241 ? -17.360 1.855 -16.910 1.00 71.38 241 VAL A O 1
ATOM 1745 N N . GLN A 1 242 ? -16.469 3.877 -16.507 1.00 70.31 242 GLN A N 1
ATOM 1746 C CA . GLN A 1 242 ? -17.568 4.326 -15.651 1.00 70.31 242 GLN A CA 1
ATOM 1747 C C . GLN A 1 242 ? -18.897 4.458 -16.419 1.00 70.31 242 GLN A C 1
ATOM 1749 O O . GLN A 1 242 ? -19.952 4.163 -15.862 1.00 70.31 242 GLN A O 1
ATOM 1754 N N . GLN A 1 243 ? -18.863 4.877 -17.691 1.00 65.31 243 GLN A N 1
ATOM 1755 C CA . GLN A 1 243 ? -20.067 4.983 -18.528 1.00 65.31 243 GLN A CA 1
ATOM 1756 C C . GLN A 1 243 ? -20.602 3.625 -18.996 1.00 65.31 243 GLN A C 1
ATOM 1758 O O . GLN A 1 243 ? -21.813 3.447 -19.092 1.00 65.31 243 GLN A O 1
ATOM 1763 N N . LEU A 1 244 ? -19.731 2.647 -19.252 1.00 71.69 244 LEU A N 1
ATOM 1764 C CA . LEU A 1 244 ? -20.169 1.294 -19.612 1.00 71.69 244 LEU A CA 1
ATOM 1765 C C . LEU A 1 244 ? -20.796 0.553 -18.421 1.00 71.69 244 LEU A C 1
ATOM 1767 O O . LEU A 1 244 ? -21.719 -0.233 -18.615 1.00 71.69 244 LEU A O 1
ATOM 1771 N N . ALA A 1 245 ? -20.350 0.841 -17.195 1.00 66.88 245 ALA A N 1
ATOM 1772 C CA . ALA A 1 245 ? -20.906 0.246 -15.979 1.00 66.88 245 ALA A CA 1
ATOM 1773 C C . ALA A 1 245 ? -22.301 0.783 -15.606 1.00 66.88 245 ALA A C 1
ATOM 1775 O O . ALA A 1 245 ? -23.044 0.102 -14.908 1.00 66.88 245 ALA A O 1
ATOM 1776 N N . THR A 1 246 ? -22.672 1.986 -16.054 1.00 66.19 246 THR A N 1
ATOM 1777 C CA . THR A 1 246 ? -23.992 2.579 -15.769 1.00 66.19 246 THR A CA 1
ATOM 1778 C C . THR A 1 246 ? -25.010 2.366 -16.887 1.00 66.19 246 THR A C 1
ATOM 1780 O O . THR A 1 246 ? -26.205 2.516 -16.650 1.00 66.19 246 THR A O 1
ATOM 1783 N N . ALA A 1 247 ? -24.564 1.994 -18.091 1.00 60.69 247 ALA A N 1
ATOM 1784 C CA . ALA A 1 247 ? -25.428 1.796 -19.256 1.00 60.69 247 ALA A CA 1
ATOM 1785 C C . ALA A 1 247 ? -25.996 0.372 -19.393 1.00 60.69 247 ALA A C 1
ATOM 1787 O O . ALA A 1 247 ? -26.865 0.141 -20.231 1.00 60.69 247 ALA A O 1
ATOM 1788 N N . GLY A 1 248 ? -25.526 -0.586 -18.596 1.00 56.94 248 GLY A N 1
ATOM 1789 C CA . GLY A 1 248 ? -26.035 -1.949 -18.610 1.00 56.94 248 GLY A CA 1
ATOM 1790 C C . GLY A 1 248 ? -26.575 -2.328 -17.246 1.00 56.94 248 GLY A C 1
ATOM 1791 O O . GLY A 1 248 ? -25.773 -2.589 -16.358 1.00 56.94 248 GLY A O 1
ATOM 1792 N N . TRP A 1 249 ? -27.902 -2.396 -17.134 1.00 49.47 249 TRP A N 1
ATOM 1793 C CA . TRP A 1 249 ? -28.712 -3.433 -16.467 1.00 49.47 249 TRP A CA 1
ATOM 1794 C C . TRP A 1 249 ? -30.086 -2.834 -16.136 1.00 49.47 249 TRP A C 1
ATOM 1796 O O . TRP A 1 249 ? -30.325 -2.370 -15.026 1.00 49.47 249 TRP A O 1
ATOM 1806 N N . CYS A 1 250 ? -30.955 -2.845 -17.147 1.00 45.25 250 CYS A N 1
ATOM 1807 C CA . CYS A 1 250 ? -32.399 -3.050 -17.058 1.00 45.25 250 CYS A CA 1
ATOM 1808 C C . CYS A 1 250 ? -32.808 -3.791 -18.334 1.00 45.25 250 CYS A C 1
ATOM 1810 O O . CYS A 1 250 ? -32.350 -3.355 -19.417 1.00 45.25 250 CYS A O 1
#

Sequence (250 aa):
MHEHAVAVTGYTFYQGKDFDGRIWPGADVNTRAISKLGNETTQQYYERLAATCSANCNCGAFNTAGWLKTYYDPSKLTNESTFSTPTQGLYARDNPCNVPPPVPPSPAPSPPSPPSPPAPPSPEPPLPSPPSPPTPPSPEPPTPAPPSPSPVTTPRPPPSPPSPPSPAPPSPAPPSPAPPSPPLPVSSSLQGAASPPALPPIPRRLAPPPMPPSAPSSALPAARPPQLLMMLGSLLVAALVQQLATAGWC

Foldseek 3Di:
DPDDAADEPQWDWDFLWDQPPDPPPPQFPDPDFDDDDPPDDLNRVVNVLVVVLLVDQQFFKAWSRRTTGRDDDVVRGDPDRNDPDRHTTMIGHDGSPPPDDPPPPDPDPDPPDPPDPPDPPDDDPDDPDDDDDDDDDDDDDDDDDDDDDDDDDDDDDDDDDDDDDDDDDDDDDDDDDDDDDDDDDDDDDDDDDDDDDDDDDDPDDDDDDDDDDDDDDDDDDDDDDDPPVVVVVVVVVVVVVVVVVVVDDD

pLDDT: mean 70.13, std 14.57, range [41.19, 94.81]

Organism: Chlamydomonas incerta (NCBI:txid51695)

Secondary structure (DSSP, 8-state):
---PPPP-TT-EEEET--S-S---TTTBSSSS--PPPTT--HHHHHHHHHHHHHT-TT--EEETTS-EES---GGG--S--S-SSTT-EEEE-S-TT-S--PPPP---PPPP-PPPPPPPPPPPPPPPPPPPPPPPPPPPPPPPPPPPPPP--PPPPPPPPPPPPPPPPPPPPPPPPPPPPPPPPPP---------PPPPPPP-PPPPPPPPPPPP---PPPPPPPTHHHHHHHHHHHHHHHHHHHH---

Radius of gyration: 37.06 Å; chains: 1; bounding box: 127×58×62 Å